Protein AF-A0A0P7ZF32-F1 (afdb_monomer)

Sequence (353 aa):
MSGLGVIQGRVRGVMQHNVLLVNESGLPLGLLGQQYWTRKGGLNLPKGEKESSKWLKGLDAINQQASQLNKRLVAVEDREGDVFEFFKAPREKNVELIVRVYQPRNLEVVTSQVVCKLPEISPHLRDYGTERVRIYRHNREVEVTLRLRAGAVNVYPDKNLSPKKHKTQGLSLVIAQEISCVEPRTQEDLFCSEEAATWHLLTSLPIETREQVIRVTQFYALRWQVERFHYTLKSGALQVENLQFDDIHTLVNALSFYSVVGWQLFALTYAIRENSEQSARAVFDESEVMLLQNVSSKKIVSIADAVLALTKLIGFAPSKKQPFPGVKVLATAIDRLFFMKLGFLGSSGFGGS

pLDDT: mean 90.8, std 8.29, range [33.53, 98.75]

Radius of gyration: 23.4 Å; Cα contacts (8 Å, |Δi|>4): 601; chains: 1; bounding box: 70×50×58 Å

Secondary structure (DSSP, 8-state):
--SPEEEETTEEE-EEEEEEEE-TT--EEEEEEEEEE-SSSSS---TT--GGGHHHHHHHHHHHHHTT-SS-EEEEE-GGG--HHHHHS---TTEEEEEEE-S--EEEETTT--EEEGGG-GGGSEEEEEEEEEEEETTEEEEEEEEEEEEEEEEPPPTTS-HHHH---SEEEEEEEEEEEE-TTT--B---TTT--EEEEEESS--SSHHHHHHHHHHHHTTTHHHHHHHIIIIITT-GGG---SSHHHHHHHHHHHHHHHHHHHHHHHHHHHHTTSBGGGTS-HHHHHHHHHHHTS---BHHHHHHHHHHTTT----SS-SS--HHHHHHHHHHHHHHHHHHHHHHHSS--

Foldseek 3Di:
DAFWADDDDPDTHKDKDWAWDADLLLQTDATLDMDIAHHVGNRHDPPPDDPLCSLVVSQVSVQVVVVVDPAAAEAEEEQSPQALVSLVRDHDPRYKYKYFHDPQFWKQFPVVRDTGTPVPCQVVWDWLAKDWEWADDPNAIKIWIWTKTKGFIWTADPPVDDRVVRIDHQKMWIKTWTDWMARPPVRHTPDDPVPTDITTIIINFDDPHSVSSVSSVSVNRSVCLVVVLVCLCPVQAVNLVPDDDPDPVVSVVVSVVSSRVSSLLSSLVVCCVVDQAAFCVVNDPPLLQVLLCVQQVDHGGGSLSSQVSLLVLVPDDADPVRNGDGSRSSNVSVVVSVVSSVVVVVVVVVPPD

Structure (mmCIF, N/CA/C/O backbone):
data_AF-A0A0P7ZF32-F1
#
_entry.id   AF-A0A0P7ZF32-F1
#
loop_
_atom_site.group_PDB
_atom_site.id
_atom_site.type_symbol
_atom_site.label_atom_id
_atom_site.label_alt_id
_atom_site.label_comp_id
_atom_site.label_asym_id
_atom_site.label_entity_id
_atom_site.label_seq_id
_atom_site.pdbx_PDB_ins_code
_atom_site.Cartn_x
_atom_site.Cartn_y
_atom_site.Cartn_z
_atom_site.occupancy
_atom_site.B_iso_or_equiv
_atom_site.auth_seq_id
_atom_site.auth_comp_id
_atom_site.auth_asym_id
_atom_site.auth_atom_id
_atom_site.pdbx_PDB_model_num
ATOM 1 N N . MET A 1 1 ? -3.626 -25.602 19.875 1.00 68.88 1 MET A N 1
ATOM 2 C CA . MET A 1 1 ? -3.889 -25.184 18.479 1.00 68.88 1 MET A CA 1
ATOM 3 C C . MET A 1 1 ? -3.387 -26.195 17.447 1.00 68.88 1 MET A C 1
ATOM 5 O O . MET A 1 1 ? -2.180 -26.351 17.260 1.00 68.88 1 MET A O 1
ATOM 9 N N . SER A 1 2 ? -4.310 -26.896 16.786 1.00 80.75 2 SER A N 1
ATOM 10 C CA . SER A 1 2 ? -4.009 -27.810 15.672 1.00 80.75 2 SER A CA 1
ATOM 11 C C . SER A 1 2 ? -3.985 -27.061 14.324 1.00 80.75 2 SER A C 1
ATOM 13 O O . SER A 1 2 ? -4.463 -25.935 14.220 1.00 80.75 2 SER A O 1
ATOM 15 N N . GLY A 1 3 ? -3.362 -27.632 13.287 1.00 81.69 3 GLY A N 1
ATOM 16 C CA . GLY A 1 3 ? -3.426 -27.085 11.921 1.00 81.69 3 GLY A CA 1
ATOM 17 C C . GLY A 1 3 ? -2.487 -25.914 11.574 1.00 81.69 3 GLY A C 1
ATOM 18 O O . GLY A 1 3 ? -2.395 -25.553 10.400 1.00 81.69 3 GLY A O 1
ATOM 19 N N . LEU A 1 4 ? -1.731 -25.345 12.520 1.00 87.69 4 LEU A N 1
ATOM 20 C CA . LEU A 1 4 ? -0.763 -24.280 12.212 1.00 87.69 4 LEU A CA 1
ATOM 21 C C . LEU A 1 4 ? 0.422 -24.772 11.363 1.00 87.69 4 LEU A C 1
ATOM 23 O O . LEU A 1 4 ? 0.981 -25.850 11.595 1.00 87.69 4 LEU A O 1
ATOM 27 N N . GLY A 1 5 ? 0.858 -23.940 10.419 1.00 87.69 5 GLY A N 1
ATOM 28 C CA . GLY A 1 5 ? 2.051 -24.183 9.605 1.00 87.69 5 GLY A CA 1
ATOM 29 C C . GLY A 1 5 ? 3.296 -23.523 10.177 1.00 87.69 5 GLY A C 1
ATOM 30 O O . GLY A 1 5 ? 3.212 -22.746 11.121 1.00 87.69 5 GLY A O 1
ATOM 31 N N . VAL A 1 6 ? 4.462 -23.819 9.608 1.00 88.25 6 VAL A N 1
ATOM 32 C CA . VAL A 1 6 ? 5.721 -23.142 9.972 1.00 88.25 6 VAL A CA 1
ATOM 33 C C . VAL A 1 6 ? 5.804 -21.794 9.254 1.00 88.25 6 VAL A C 1
ATOM 35 O O . VAL A 1 6 ? 5.701 -21.757 8.033 1.00 88.25 6 VAL A O 1
ATOM 38 N N . ILE A 1 7 ? 6.034 -20.701 9.986 1.00 86.94 7 ILE A N 1
ATOM 39 C CA . ILE A 1 7 ? 6.307 -19.378 9.398 1.00 86.94 7 ILE A CA 1
ATOM 40 C C . ILE A 1 7 ? 7.816 -19.227 9.193 1.00 86.94 7 ILE A C 1
ATOM 42 O O . ILE A 1 7 ? 8.283 -19.141 8.056 1.00 86.94 7 ILE A O 1
ATOM 46 N N . GLN A 1 8 ? 8.574 -19.260 10.295 1.00 84.00 8 GLN A N 1
ATOM 47 C CA . GLN A 1 8 ? 10.033 -19.159 10.317 1.00 84.00 8 GLN A CA 1
ATOM 48 C C . GLN A 1 8 ? 10.596 -19.859 11.560 1.00 84.00 8 GLN A C 1
ATOM 50 O O . GLN A 1 8 ? 10.163 -19.605 12.685 1.00 84.00 8 GLN A O 1
ATOM 55 N N . GLY A 1 9 ? 11.583 -20.738 11.374 1.00 84.81 9 GLY A N 1
ATOM 56 C CA . GLY A 1 9 ? 12.190 -21.484 12.480 1.00 84.81 9 GLY A CA 1
ATOM 57 C C . GLY A 1 9 ? 11.150 -22.285 13.273 1.00 84.81 9 GLY A C 1
ATOM 58 O O . GLY A 1 9 ? 10.457 -23.131 12.712 1.00 84.81 9 GLY A O 1
ATOM 59 N N . ARG A 1 10 ? 11.041 -22.013 14.581 1.00 84.50 10 ARG A N 1
ATOM 60 C CA . ARG A 1 10 ? 10.054 -22.645 15.478 1.00 84.50 10 ARG A CA 1
ATOM 61 C C . ARG A 1 10 ? 8.711 -21.908 15.539 1.00 84.50 10 ARG A C 1
ATOM 63 O O . ARG A 1 10 ? 7.775 -22.426 16.141 1.00 84.50 10 ARG A O 1
ATOM 70 N N . VAL A 1 11 ? 8.605 -20.722 14.935 1.00 87.06 11 VAL A N 1
ATOM 71 C CA . VAL A 1 11 ? 7.366 -19.936 14.928 1.00 87.06 11 VAL A CA 1
ATOM 72 C C . VAL A 1 11 ? 6.364 -20.600 13.993 1.00 87.06 11 VAL A C 1
ATOM 74 O O . VAL A 1 11 ? 6.651 -20.835 12.813 1.00 87.06 11 VAL A O 1
ATOM 77 N N . ARG A 1 12 ? 5.178 -20.896 14.525 1.00 89.81 12 ARG A N 1
ATOM 78 C CA . ARG A 1 12 ? 4.058 -21.462 13.773 1.00 89.81 12 ARG A CA 1
ATOM 79 C C . ARG A 1 12 ? 2.923 -20.452 13.672 1.00 89.81 12 ARG A C 1
ATOM 81 O O . ARG A 1 12 ? 2.747 -19.639 14.569 1.00 89.81 12 ARG A O 1
ATOM 88 N N . GLY A 1 13 ? 2.151 -20.524 12.597 1.00 91.12 13 GLY A N 1
ATOM 89 C CA . GLY A 1 13 ? 1.001 -19.654 12.391 1.00 91.12 13 GLY A CA 1
ATOM 90 C C . GLY A 1 13 ? 0.327 -19.876 11.041 1.00 91.12 13 GLY A C 1
ATOM 91 O O . GLY A 1 13 ? 0.497 -20.925 10.409 1.00 91.12 13 GLY A O 1
ATOM 92 N N . VAL A 1 14 ? -0.449 -18.878 10.628 1.00 92.94 14 VAL A N 1
ATOM 93 C CA . VAL A 1 14 ? -1.174 -18.825 9.356 1.00 92.94 14 VAL A CA 1
ATOM 94 C C . VAL A 1 14 ? -0.642 -17.673 8.511 1.00 92.94 14 VAL A C 1
ATOM 96 O O . VAL A 1 14 ? -0.338 -16.598 9.025 1.00 92.94 14 VAL A O 1
ATOM 99 N N . MET A 1 15 ? -0.491 -17.916 7.216 1.00 93.56 15 MET A N 1
ATOM 100 C CA . MET A 1 15 ? -0.149 -16.893 6.241 1.00 93.56 15 MET A CA 1
ATOM 101 C C . MET A 1 15 ? -1.429 -16.182 5.817 1.00 93.56 15 MET A C 1
ATOM 103 O O . MET A 1 15 ? -2.444 -16.836 5.582 1.00 93.56 15 MET A O 1
ATOM 107 N N . GLN A 1 16 ? -1.368 -14.859 5.703 1.00 94.62 16 GLN A N 1
ATOM 108 C CA . GLN A 1 16 ? -2.479 -14.027 5.262 1.00 94.62 16 GLN A CA 1
ATOM 109 C C . GLN A 1 16 ? -2.002 -13.111 4.136 1.00 94.62 16 GLN A C 1
ATOM 111 O O . GLN A 1 16 ? -0.974 -12.446 4.267 1.00 94.62 16 GLN A O 1
ATOM 116 N N . HIS A 1 17 ? -2.756 -13.056 3.043 1.00 95.38 17 HIS A N 1
ATOM 117 C CA . HIS A 1 17 ? -2.540 -12.102 1.958 1.00 95.38 17 HIS A CA 1
ATOM 118 C C . HIS A 1 17 ? -3.799 -11.254 1.779 1.00 95.38 17 HIS A C 1
ATOM 120 O O . HIS A 1 17 ? -4.899 -11.796 1.709 1.00 95.38 17 HIS A O 1
ATOM 126 N N . ASN A 1 18 ? -3.631 -9.932 1.761 1.00 96.44 18 ASN A N 1
ATOM 127 C CA . ASN A 1 18 ? -4.716 -8.956 1.797 1.00 96.44 18 ASN A CA 1
ATOM 128 C C . ASN A 1 18 ? -4.621 -8.026 0.589 1.00 96.44 18 ASN A C 1
ATOM 130 O O . ASN A 1 18 ? -3.554 -7.471 0.341 1.00 96.44 18 ASN A O 1
ATOM 134 N N . VAL A 1 19 ? -5.750 -7.792 -0.076 1.00 97.06 19 VAL A N 1
ATOM 135 C CA . VAL A 1 19 ? -5.910 -6.754 -1.097 1.00 97.06 19 VAL A CA 1
ATOM 136 C C . VAL A 1 19 ? -6.646 -5.580 -0.458 1.00 97.06 19 VAL A C 1
ATOM 138 O O . VAL A 1 19 ? -7.865 -5.620 -0.290 1.00 97.06 19 VAL A O 1
ATOM 141 N N . LEU A 1 20 ? -5.896 -4.557 -0.048 1.00 97.50 20 LEU A N 1
ATOM 142 C CA . LEU A 1 20 ? -6.434 -3.336 0.555 1.00 97.50 20 LEU A CA 1
ATOM 143 C C . LEU A 1 20 ? -6.746 -2.305 -0.536 1.00 97.50 20 LEU A C 1
ATOM 145 O O . LEU A 1 20 ? -5.863 -1.945 -1.311 1.00 97.50 20 LEU A O 1
ATOM 149 N N . LEU A 1 21 ? -7.981 -1.804 -0.564 1.00 96.56 21 LEU A N 1
ATOM 150 C CA . LEU A 1 21 ? -8.389 -0.708 -1.435 1.00 96.56 21 LEU A CA 1
ATOM 151 C C . LEU A 1 21 ? -8.169 0.631 -0.731 1.00 96.56 21 LEU A C 1
ATOM 153 O O . LEU A 1 21 ? -8.654 0.848 0.382 1.00 96.56 21 LEU A O 1
ATOM 157 N N . VAL A 1 22 ? -7.481 1.542 -1.413 1.00 95.81 22 VAL A N 1
ATOM 158 C CA . VAL A 1 22 ? -7.261 2.928 -0.987 1.00 95.81 22 VAL A CA 1
ATOM 159 C C . VAL A 1 22 ? -7.602 3.869 -2.141 1.00 95.81 22 VAL A C 1
ATOM 161 O O . VAL A 1 22 ? -7.471 3.487 -3.306 1.00 95.81 22 VAL A O 1
ATOM 164 N N . ASN A 1 23 ? -8.051 5.087 -1.842 1.00 94.12 23 ASN A N 1
ATOM 165 C CA . ASN A 1 23 ? -8.190 6.132 -2.860 1.00 94.12 23 ASN A CA 1
ATOM 166 C C . ASN A 1 23 ? -6.844 6.858 -3.104 1.00 94.12 23 ASN A C 1
ATOM 168 O O . ASN A 1 23 ? -5.822 6.547 -2.491 1.00 94.12 23 ASN A O 1
ATOM 172 N N . GLU A 1 24 ? -6.847 7.863 -3.982 1.00 92.44 24 GLU A N 1
ATOM 173 C CA . GLU A 1 24 ? -5.633 8.601 -4.369 1.00 92.44 24 GLU A CA 1
ATOM 174 C C . GLU A 1 24 ? -5.062 9.506 -3.268 1.00 92.44 24 GLU A C 1
ATOM 176 O O . GLU A 1 24 ? -3.865 9.780 -3.275 1.00 92.44 24 GLU A O 1
ATOM 181 N N . SER A 1 25 ? -5.883 9.946 -2.309 1.00 89.94 25 SER A N 1
ATOM 182 C CA . SER A 1 25 ? -5.418 10.676 -1.120 1.00 89.94 25 SER A CA 1
ATOM 183 C C . SER A 1 25 ? -4.897 9.739 -0.028 1.00 89.94 25 SER A C 1
ATOM 185 O O . SER A 1 25 ? -4.298 10.184 0.953 1.00 89.94 25 SER A O 1
ATOM 187 N N . GLY A 1 26 ? -5.083 8.430 -0.207 1.00 91.94 26 GLY A N 1
ATOM 188 C CA . GLY A 1 26 ? -4.677 7.413 0.739 1.00 91.94 26 GLY A CA 1
ATOM 189 C C . GLY A 1 26 ? -5.721 7.078 1.799 1.00 91.94 26 GLY A C 1
ATOM 190 O O . GLY A 1 26 ? -5.349 6.463 2.789 1.00 91.94 26 GLY A O 1
ATOM 191 N N . LEU A 1 27 ? -6.987 7.453 1.631 1.00 92.69 27 LEU A N 1
ATOM 192 C CA . LEU A 1 27 ? -8.089 6.978 2.463 1.00 92.69 27 LEU A CA 1
ATOM 193 C C . LEU A 1 27 ? -8.348 5.483 2.197 1.00 92.69 27 LEU A C 1
ATOM 195 O O . LEU A 1 27 ? -8.649 5.111 1.057 1.00 92.69 27 LEU A O 1
ATOM 199 N N . PRO A 1 28 ? -8.281 4.619 3.222 1.00 94.75 28 PRO A N 1
ATOM 200 C CA . PRO A 1 28 ? -8.694 3.225 3.116 1.00 94.75 28 PRO A CA 1
ATOM 201 C C . PRO A 1 28 ? -10.197 3.111 2.852 1.00 94.75 28 PRO A C 1
ATOM 203 O O . PRO A 1 28 ? -11.003 3.680 3.584 1.00 94.75 28 PRO A O 1
ATOM 206 N N . LEU A 1 29 ? -10.568 2.344 1.826 1.00 93.69 29 LEU A N 1
ATOM 207 C CA . LEU A 1 29 ? -11.960 2.135 1.410 1.00 93.69 29 LEU A CA 1
ATOM 208 C C . LEU A 1 29 ? -12.486 0.732 1.741 1.00 93.69 29 LEU A C 1
ATOM 210 O O . LEU A 1 29 ? -13.695 0.520 1.733 1.00 93.69 29 LEU A O 1
ATOM 214 N N . GLY A 1 30 ? -11.599 -0.230 2.008 1.00 94.25 30 GLY A N 1
ATOM 215 C CA . GLY A 1 30 ? -11.981 -1.590 2.387 1.00 94.25 30 GLY A CA 1
ATOM 216 C C . GLY A 1 30 ? -10.995 -2.654 1.919 1.00 94.25 30 GLY A C 1
ATOM 217 O O . GLY A 1 30 ? -9.916 -2.351 1.413 1.00 94.25 30 GLY A O 1
ATOM 218 N N . LEU A 1 31 ? -11.374 -3.919 2.087 1.00 95.56 31 LEU A N 1
ATOM 219 C CA . LEU A 1 31 ? -10.620 -5.082 1.615 1.00 95.56 31 LEU A CA 1
ATOM 220 C C . LEU A 1 31 ? -11.362 -5.721 0.439 1.00 95.56 31 LEU A C 1
ATOM 222 O O . LEU A 1 31 ? -12.539 -6.042 0.569 1.00 95.56 31 LEU A O 1
ATOM 226 N N . LEU A 1 32 ? -10.678 -5.923 -0.689 1.00 93.88 32 LEU A N 1
ATOM 227 C CA . LEU A 1 32 ? -11.257 -6.578 -1.873 1.00 93.88 32 LEU A CA 1
ATOM 228 C C . LEU A 1 32 ? -11.063 -8.092 -1.868 1.00 93.88 32 LEU A C 1
ATOM 230 O O . LEU A 1 32 ? -11.806 -8.818 -2.519 1.00 93.88 32 LEU A O 1
ATOM 234 N N . GLY A 1 33 ? -10.052 -8.575 -1.150 1.00 93.38 33 GLY A N 1
ATOM 235 C CA . GLY A 1 33 ? -9.728 -9.989 -1.098 1.00 93.38 33 GLY A CA 1
ATOM 236 C C . GLY A 1 33 ? -8.833 -10.313 0.085 1.00 93.38 33 GLY A C 1
ATOM 237 O O . GLY A 1 33 ? -7.953 -9.530 0.452 1.00 93.38 33 GLY A O 1
ATOM 238 N N . GLN A 1 34 ? -9.062 -11.483 0.672 1.00 95.00 34 GLN A N 1
ATOM 239 C CA . GLN A 1 34 ? -8.222 -12.050 1.717 1.00 95.00 34 GLN A CA 1
ATOM 240 C C . GLN A 1 34 ? -7.999 -13.530 1.435 1.00 95.00 34 GLN A C 1
ATOM 242 O O . GLN A 1 34 ? -8.920 -14.248 1.053 1.00 95.00 34 GLN A O 1
ATOM 247 N N . GLN A 1 35 ? -6.766 -13.984 1.615 1.00 94.69 35 GLN A N 1
ATOM 248 C CA . GLN A 1 35 ? -6.377 -15.374 1.410 1.00 94.69 35 GLN A CA 1
ATOM 249 C C . GLN A 1 35 ? -5.636 -15.882 2.639 1.00 94.69 35 GLN A C 1
ATOM 251 O O . GLN A 1 35 ? -4.813 -15.157 3.202 1.00 94.69 35 GLN A O 1
ATOM 256 N N . TYR A 1 36 ? -5.887 -17.140 3.002 1.00 94.56 36 TYR A N 1
ATOM 257 C CA . TYR A 1 36 ? -5.268 -17.809 4.141 1.00 94.56 36 TYR A CA 1
ATOM 258 C C . TYR A 1 36 ? -4.699 -19.162 3.730 1.00 94.56 36 TYR A C 1
ATOM 260 O O . TYR A 1 36 ? -5.353 -19.922 3.017 1.00 94.56 36 TYR A O 1
ATOM 268 N N . TRP A 1 37 ? -3.492 -19.478 4.196 1.00 94.50 37 TRP A N 1
ATOM 269 C CA . TRP A 1 37 ? -2.907 -20.811 4.051 1.00 94.50 37 TRP A CA 1
ATOM 270 C C . TRP A 1 37 ? -1.865 -21.081 5.138 1.00 94.50 37 TRP A C 1
ATOM 272 O O . TRP A 1 37 ? -1.413 -20.182 5.846 1.00 94.50 37 TRP A O 1
ATOM 282 N N . THR A 1 38 ? -1.448 -22.332 5.274 1.00 93.19 38 THR A N 1
ATOM 283 C CA . THR A 1 38 ? -0.361 -22.760 6.147 1.00 93.19 38 THR A CA 1
ATOM 284 C C . THR A 1 38 ? 0.670 -23.576 5.384 1.00 93.19 38 THR A C 1
ATOM 286 O O . THR A 1 38 ? 0.359 -24.315 4.453 1.00 93.19 38 THR A O 1
ATOM 289 N N . ARG A 1 39 ? 1.938 -23.457 5.788 1.00 89.31 39 ARG A N 1
ATOM 290 C CA . ARG A 1 39 ? 3.022 -24.302 5.276 1.00 89.31 39 ARG A CA 1
ATOM 291 C C . ARG A 1 39 ? 3.073 -25.602 6.072 1.00 89.31 39 ARG A C 1
ATOM 293 O O . ARG A 1 39 ? 3.436 -25.567 7.250 1.00 89.31 39 ARG A O 1
ATOM 300 N N . LYS A 1 40 ? 2.763 -26.736 5.431 1.00 83.44 40 LYS A N 1
ATOM 301 C CA . LYS A 1 40 ? 2.753 -28.076 6.062 1.00 83.44 40 LYS A CA 1
ATOM 302 C C . LYS A 1 40 ? 1.806 -28.154 7.278 1.00 83.44 40 LYS A C 1
ATOM 304 O O . LYS A 1 40 ? 2.110 -28.841 8.251 1.00 83.44 40 LYS A O 1
ATOM 309 N N . GLY A 1 41 ? 0.712 -27.393 7.251 1.00 85.50 41 GLY A N 1
ATOM 310 C CA . GLY A 1 41 ? -0.291 -27.335 8.319 1.00 85.50 41 GLY A CA 1
ATOM 311 C C . GLY A 1 41 ? -1.618 -27.968 7.890 1.00 85.50 41 GLY A C 1
ATOM 312 O O . GLY A 1 41 ? -1.639 -28.847 7.034 1.00 85.50 41 GLY A O 1
ATOM 313 N N . GLY A 1 42 ? -2.723 -27.534 8.495 1.00 82.62 42 GLY A N 1
ATOM 314 C CA . GLY A 1 42 ? -4.084 -28.007 8.209 1.00 82.62 42 GLY A CA 1
ATOM 315 C C . GLY A 1 42 ? -4.793 -27.272 7.064 1.00 82.62 42 GLY A C 1
ATOM 316 O O . GLY A 1 42 ? -5.749 -27.798 6.514 1.00 82.62 42 GLY A O 1
ATOM 317 N N . LEU A 1 43 ? -4.302 -26.095 6.662 1.00 87.06 43 LEU A N 1
ATOM 318 C CA . LEU A 1 43 ? -4.853 -25.257 5.587 1.00 87.06 43 LEU A CA 1
ATOM 319 C C . LEU A 1 43 ? -3.827 -25.113 4.458 1.00 87.06 43 LEU A C 1
ATOM 321 O O . LEU A 1 43 ? -3.299 -24.032 4.214 1.00 87.06 43 LEU A O 1
ATOM 325 N N . ASN A 1 44 ? -3.476 -26.213 3.797 1.00 83.94 44 ASN A N 1
ATOM 326 C CA . ASN A 1 44 ? -2.481 -26.161 2.726 1.00 83.94 44 ASN A CA 1
ATOM 327 C C . ASN A 1 44 ? -3.085 -25.627 1.424 1.00 83.94 44 ASN A C 1
ATOM 329 O O . ASN A 1 44 ? -4.274 -25.792 1.153 1.00 83.94 44 ASN A O 1
ATOM 333 N N . LEU A 1 45 ? -2.228 -25.048 0.586 1.00 83.38 45 LEU A N 1
ATOM 334 C CA . LEU A 1 45 ? -2.589 -24.757 -0.794 1.00 83.38 45 LEU A CA 1
ATOM 335 C C . LEU A 1 45 ? -2.951 -26.061 -1.544 1.00 83.38 45 LEU A C 1
ATOM 337 O O . LEU A 1 45 ? -2.344 -27.106 -1.272 1.00 83.38 45 LEU A O 1
ATOM 341 N N . PRO A 1 46 ? -3.903 -26.016 -2.498 1.00 83.50 46 PRO A N 1
ATOM 342 C CA . PRO A 1 46 ? -4.171 -27.098 -3.438 1.00 83.50 46 PRO A CA 1
ATOM 343 C C . PRO A 1 46 ? -2.899 -27.684 -4.063 1.00 83.50 46 PRO A C 1
ATOM 345 O O . PRO A 1 46 ? -1.912 -26.986 -4.309 1.00 83.50 46 PRO A O 1
ATOM 348 N N . LYS A 1 47 ? -2.919 -28.990 -4.357 1.00 79.38 47 LYS A N 1
ATOM 349 C CA . LYS A 1 47 ? -1.762 -29.691 -4.930 1.00 79.38 47 LYS A CA 1
ATOM 350 C C . LYS A 1 47 ? -1.308 -29.014 -6.230 1.00 79.38 47 LYS A C 1
ATOM 352 O O . LYS A 1 47 ? -2.088 -28.874 -7.163 1.00 79.38 47 LYS A O 1
ATOM 357 N N . GLY A 1 48 ? -0.024 -28.657 -6.293 1.00 75.44 48 GLY A N 1
AT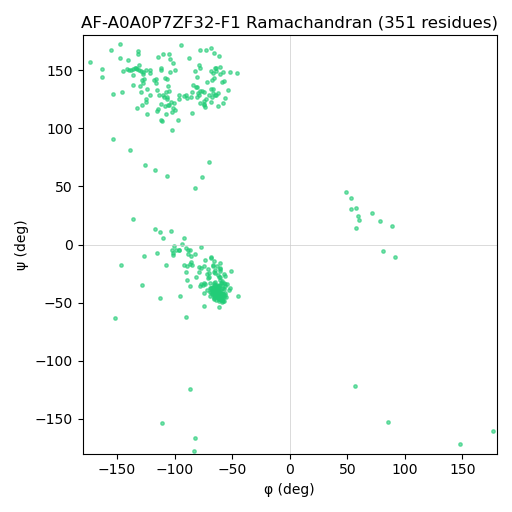OM 358 C CA . GLY A 1 48 ? 0.591 -28.003 -7.454 1.00 75.44 48 GLY A CA 1
ATOM 359 C C . GLY A 1 48 ? 0.572 -26.473 -7.402 1.00 75.44 48 GLY A C 1
ATOM 360 O O . GLY A 1 48 ? 1.276 -25.835 -8.183 1.00 75.44 48 GLY A O 1
ATOM 361 N N . GLU A 1 49 ? -0.160 -25.879 -6.460 1.00 83.31 49 GLU A N 1
ATOM 362 C CA . GLU A 1 49 ? -0.185 -24.436 -6.277 1.00 83.31 49 GLU A CA 1
ATOM 363 C C . GLU A 1 49 ? 1.045 -23.949 -5.480 1.00 83.31 49 GLU A C 1
ATOM 365 O O . GLU A 1 49 ? 1.448 -24.544 -4.478 1.00 83.31 49 GLU A O 1
ATOM 370 N N . LYS A 1 50 ? 1.670 -22.862 -5.948 1.00 87.25 50 LYS A N 1
ATOM 371 C CA . LYS A 1 50 ? 2.837 -22.218 -5.318 1.00 87.25 50 LYS A CA 1
ATOM 372 C C . LYS A 1 50 ? 2.385 -21.001 -4.522 1.00 87.25 50 LYS A C 1
ATOM 374 O O . LYS A 1 50 ? 1.490 -20.318 -4.978 1.00 87.25 50 LYS A O 1
ATOM 379 N N . GLU A 1 51 ? 3.072 -20.621 -3.443 1.00 87.50 51 GLU A N 1
ATOM 380 C CA . GLU A 1 51 ? 2.716 -19.400 -2.684 1.00 87.50 51 GLU A CA 1
ATOM 381 C C . GLU A 1 51 ? 2.720 -18.114 -3.527 1.00 87.50 51 GLU A C 1
ATOM 383 O O . GLU A 1 51 ? 2.001 -17.170 -3.217 1.00 87.50 51 GLU A O 1
ATOM 388 N N . SER A 1 52 ? 3.493 -18.073 -4.618 1.00 88.19 52 SER A N 1
ATOM 389 C CA . SER A 1 52 ? 3.498 -16.956 -5.568 1.00 88.19 52 SER A CA 1
ATOM 390 C C . SER A 1 52 ? 2.179 -16.789 -6.337 1.00 88.19 52 SER A C 1
ATOM 392 O O . SER A 1 52 ? 1.981 -15.752 -6.961 1.00 88.19 52 SER A O 1
ATOM 394 N N . SER A 1 53 ? 1.271 -17.772 -6.318 1.00 91.25 53 SER A N 1
ATOM 395 C CA . SER A 1 53 ? -0.074 -17.644 -6.901 1.00 91.25 53 SER A CA 1
ATOM 396 C C . SER A 1 53 ? -0.949 -16.636 -6.153 1.00 91.25 53 SER A C 1
ATOM 398 O O . SER A 1 53 ? -1.938 -16.174 -6.721 1.00 91.25 53 SER A O 1
ATOM 400 N N . LYS A 1 54 ? -0.586 -16.274 -4.908 1.00 93.94 54 LYS A N 1
ATOM 401 C CA . LYS A 1 54 ? -1.331 -15.317 -4.077 1.00 93.94 54 LYS A CA 1
ATOM 402 C C . LYS A 1 54 ? -1.601 -14.004 -4.818 1.00 93.94 54 LYS A C 1
ATOM 404 O O . LYS A 1 54 ? -2.706 -13.482 -4.714 1.00 93.94 54 LYS A O 1
ATOM 409 N N . TRP A 1 55 ? -0.640 -13.551 -5.630 1.00 95.50 55 TRP A N 1
ATOM 410 C CA . TRP A 1 55 ? -0.749 -12.349 -6.459 1.00 95.50 55 TRP A CA 1
ATOM 411 C C . TRP A 1 55 ? -1.814 -12.498 -7.548 1.00 95.50 55 TRP A C 1
ATOM 413 O O . TRP A 1 55 ? -2.665 -11.630 -7.694 1.00 95.50 55 TRP A O 1
ATOM 423 N N . LEU A 1 56 ? -1.829 -13.626 -8.271 1.00 95.25 56 LEU A N 1
ATOM 424 C CA . LEU A 1 56 ? -2.837 -13.897 -9.307 1.00 95.25 56 LEU A CA 1
ATOM 425 C C . LEU A 1 56 ? -4.243 -13.982 -8.701 1.00 95.25 56 LEU A C 1
ATOM 427 O O . LEU A 1 56 ? -5.159 -13.343 -9.198 1.00 95.25 56 LEU A O 1
ATOM 431 N N . LYS A 1 57 ? -4.391 -14.668 -7.564 1.00 94.75 57 LYS A N 1
ATOM 432 C CA . LYS A 1 57 ? -5.658 -14.710 -6.818 1.00 94.75 57 LYS A CA 1
ATOM 433 C C . LYS A 1 57 ? -6.090 -13.331 -6.302 1.00 94.75 57 LYS A C 1
ATOM 435 O O . LYS A 1 57 ? -7.281 -13.039 -6.236 1.00 94.75 57 LYS A O 1
ATOM 440 N N . GLY A 1 58 ? -5.135 -12.483 -5.915 1.00 96.00 58 GLY A N 1
ATOM 441 C CA . GLY A 1 58 ? -5.397 -11.092 -5.544 1.00 96.00 58 GLY A CA 1
ATOM 442 C C . GLY A 1 58 ? -5.914 -10.285 -6.734 1.00 96.00 58 GLY A C 1
ATOM 443 O O . GLY A 1 58 ? -6.915 -9.584 -6.612 1.00 96.00 58 GLY A O 1
ATOM 444 N N . LEU A 1 59 ? -5.293 -10.455 -7.904 1.00 97.00 59 LEU A N 1
ATOM 445 C CA . LEU A 1 59 ? -5.738 -9.842 -9.152 1.00 97.00 59 LEU A CA 1
ATOM 446 C C . LEU A 1 59 ? -7.125 -10.331 -9.585 1.00 97.00 59 LEU A C 1
ATOM 448 O O . LEU A 1 59 ? -7.929 -9.518 -10.029 1.00 97.00 59 LEU A O 1
ATOM 452 N N . ASP A 1 60 ? -7.442 -11.614 -9.400 1.00 95.69 60 ASP A N 1
ATOM 453 C CA . ASP A 1 60 ? -8.781 -12.150 -9.668 1.00 95.69 60 ASP A CA 1
ATOM 454 C C . ASP A 1 60 ? -9.846 -11.447 -8.812 1.00 95.69 60 ASP A C 1
ATOM 456 O O . ASP A 1 60 ? -10.891 -11.049 -9.328 1.00 95.69 60 ASP A O 1
ATOM 460 N N . ALA A 1 61 ? -9.565 -11.221 -7.523 1.00 95.12 61 ALA A N 1
ATOM 461 C CA . ALA A 1 61 ? -10.456 -10.465 -6.642 1.00 95.12 61 ALA A CA 1
ATOM 462 C C . ALA A 1 61 ? -10.631 -9.007 -7.109 1.00 95.12 61 ALA A C 1
ATOM 464 O O . ALA A 1 61 ? -11.740 -8.476 -7.081 1.00 95.12 61 ALA A O 1
ATOM 465 N N . ILE A 1 62 ? -9.560 -8.368 -7.594 1.00 97.00 62 ILE A N 1
ATOM 466 C CA . ILE A 1 62 ? -9.623 -7.018 -8.177 1.00 97.00 62 ILE A CA 1
ATOM 467 C C . ILE A 1 62 ? -10.478 -7.018 -9.450 1.00 97.00 62 ILE A C 1
ATOM 469 O O . ILE A 1 62 ? -11.361 -6.175 -9.574 1.00 97.00 62 ILE A O 1
ATOM 473 N N . ASN A 1 63 ? -10.261 -7.962 -10.370 1.00 96.25 63 ASN A N 1
ATOM 474 C CA . ASN A 1 63 ? -11.005 -8.079 -11.629 1.00 96.25 63 ASN A CA 1
ATOM 475 C C . ASN A 1 63 ? -12.511 -8.265 -11.386 1.00 96.25 63 ASN A C 1
ATOM 477 O O . ASN A 1 63 ? -13.326 -7.584 -12.008 1.00 96.25 63 ASN A O 1
ATOM 481 N N . GLN A 1 64 ? -12.890 -9.125 -10.434 1.00 94.38 64 GLN A N 1
ATOM 482 C CA . GLN A 1 64 ? -14.297 -9.335 -10.073 1.00 94.38 64 GLN A CA 1
ATOM 483 C C . GLN A 1 64 ? -14.987 -8.022 -9.684 1.00 94.38 64 GLN A C 1
ATOM 485 O O . GLN A 1 64 ? -16.079 -7.735 -10.170 1.00 94.38 64 GLN A O 1
ATOM 490 N N . GLN A 1 65 ? -14.330 -7.192 -8.871 1.00 93.19 65 GLN A N 1
ATOM 491 C CA . GLN A 1 65 ? -14.865 -5.896 -8.446 1.00 93.19 65 GLN A CA 1
ATOM 492 C C . GLN A 1 65 ? -14.810 -4.860 -9.573 1.00 93.19 65 GLN A C 1
ATOM 494 O O . GLN A 1 65 ? -15.770 -4.129 -9.801 1.00 93.19 65 GLN A O 1
ATOM 499 N N . ALA A 1 66 ? -13.711 -4.823 -10.327 1.00 93.56 66 ALA A N 1
ATOM 500 C CA . ALA A 1 66 ? -13.515 -3.902 -11.440 1.00 93.56 66 ALA A CA 1
ATOM 501 C C . ALA A 1 66 ? -14.597 -4.040 -12.518 1.00 93.56 66 ALA A C 1
ATOM 503 O O . ALA A 1 66 ? -15.053 -3.025 -13.040 1.00 93.56 66 ALA A O 1
ATOM 504 N N . SER A 1 67 ? -15.051 -5.268 -12.796 1.00 89.12 67 SER A N 1
ATOM 505 C CA . SER A 1 67 ? -16.116 -5.548 -13.771 1.00 89.12 67 SER A CA 1
ATOM 506 C C . SER A 1 67 ? -17.457 -4.877 -13.433 1.00 89.12 67 SER A C 1
ATOM 508 O O . SER A 1 67 ? -18.276 -4.635 -14.319 1.00 89.12 67 SER A O 1
ATOM 510 N N . GLN A 1 68 ? -17.668 -4.534 -12.159 1.00 89.62 68 GLN A N 1
ATOM 511 C CA . GLN A 1 68 ? -18.891 -3.914 -11.644 1.00 89.62 68 GLN A CA 1
ATOM 512 C C . GLN A 1 68 ? -18.741 -2.401 -11.422 1.00 89.62 68 GLN A C 1
ATOM 514 O O . GLN A 1 68 ? -19.718 -1.714 -11.125 1.00 89.62 68 GLN A O 1
ATOM 519 N N . LEU A 1 69 ? -17.526 -1.859 -11.557 1.00 88.50 69 LEU A N 1
ATOM 520 C CA . LEU A 1 69 ? -17.201 -0.480 -11.211 1.00 88.50 69 LEU A CA 1
ATOM 521 C C . LEU A 1 69 ? -16.847 0.335 -12.453 1.00 88.50 69 LEU A C 1
ATOM 523 O O . LEU A 1 69 ? -15.907 0.024 -13.178 1.00 88.50 69 LEU A O 1
ATOM 527 N N . ASN A 1 70 ? -17.489 1.492 -12.622 1.00 89.44 70 ASN A N 1
ATOM 528 C CA . ASN A 1 70 ? -17.048 2.496 -13.597 1.00 89.44 70 ASN A CA 1
ATOM 529 C C . ASN A 1 70 ? -15.901 3.367 -13.036 1.00 89.44 70 ASN A C 1
ATOM 531 O O . ASN A 1 70 ? -15.963 4.599 -13.024 1.00 89.44 70 ASN A O 1
ATOM 535 N N . LYS A 1 71 ? -14.880 2.719 -12.469 1.00 92.25 71 LYS A N 1
ATOM 536 C CA . LYS A 1 71 ? -13.686 3.344 -11.883 1.00 92.25 71 LYS A CA 1
ATOM 537 C C . LYS A 1 71 ? -12.450 2.568 -12.315 1.00 92.25 71 LYS A C 1
ATOM 539 O O . LYS A 1 71 ? -12.531 1.370 -12.560 1.00 92.25 71 LYS A O 1
ATOM 544 N N . ARG A 1 72 ? -11.310 3.251 -12.402 1.00 94.94 72 ARG A N 1
ATOM 545 C CA . ARG A 1 72 ? -10.018 2.611 -12.666 1.00 94.94 72 ARG A CA 1
ATOM 546 C C . ARG A 1 72 ? -9.420 2.121 -11.353 1.00 94.94 72 ARG A C 1
ATOM 548 O O . ARG A 1 72 ? -9.352 2.894 -10.401 1.00 94.94 72 ARG A O 1
ATOM 555 N N . LEU A 1 73 ? -8.980 0.870 -11.323 1.00 97.19 73 LEU A N 1
ATOM 556 C 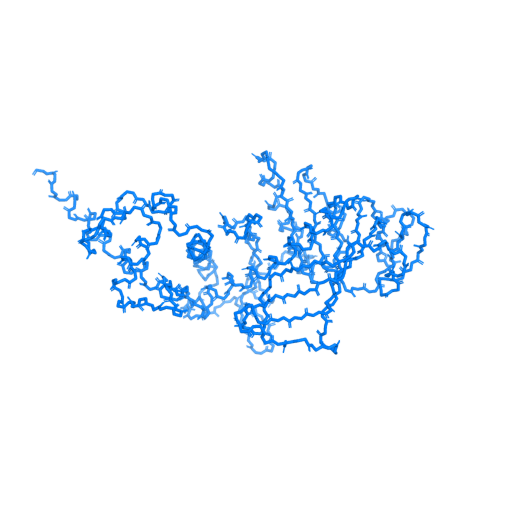CA . LEU A 1 73 ? -8.246 0.282 -10.208 1.00 97.19 73 LEU A CA 1
ATOM 557 C C . LEU A 1 73 ? -6.785 0.094 -10.617 1.00 97.19 73 LEU A C 1
ATOM 559 O O . LEU A 1 73 ? -6.494 -0.236 -11.765 1.00 97.19 73 LEU A O 1
ATOM 563 N N . VAL A 1 74 ? -5.866 0.306 -9.681 1.00 97.69 74 VAL A N 1
ATOM 564 C CA . VAL A 1 74 ? -4.432 0.087 -9.894 1.00 97.69 74 VAL A CA 1
ATOM 565 C C . VAL A 1 74 ? -3.951 -0.890 -8.833 1.00 97.69 74 VAL A C 1
ATOM 567 O O . VAL A 1 74 ? -3.951 -0.553 -7.651 1.00 97.69 74 VAL A O 1
ATOM 570 N N . ALA A 1 75 ? -3.569 -2.103 -9.231 1.00 97.81 75 ALA A N 1
ATOM 571 C CA . ALA A 1 75 ? -2.981 -3.065 -8.306 1.00 97.81 75 ALA A CA 1
ATOM 572 C C . ALA A 1 75 ? -1.514 -2.692 -8.064 1.00 97.81 75 ALA A C 1
ATOM 574 O O . ALA A 1 75 ? -0.734 -2.602 -9.015 1.00 97.81 75 ALA A O 1
ATOM 575 N N . VAL A 1 76 ? -1.150 -2.447 -6.805 1.00 98.19 76 VAL A N 1
ATOM 576 C CA . VAL A 1 76 ? 0.186 -1.978 -6.417 1.00 98.19 76 VAL A CA 1
ATOM 577 C C . VAL A 1 76 ? 0.887 -3.044 -5.583 1.00 98.19 76 VAL A C 1
ATOM 579 O O . VAL A 1 76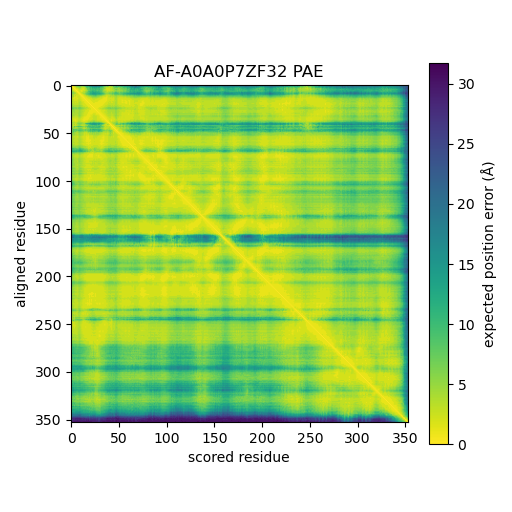 ? 0.457 -3.320 -4.467 1.00 98.19 76 VAL A O 1
ATOM 582 N N . GLU A 1 77 ? 1.994 -3.581 -6.093 1.00 96.62 77 GLU A N 1
ATOM 583 C CA . GLU A 1 77 ? 2.733 -4.683 -5.469 1.00 96.62 77 GLU A CA 1
ATOM 584 C C . GLU A 1 77 ? 4.190 -4.319 -5.158 1.00 96.62 77 GLU A C 1
ATOM 586 O O . GLU A 1 77 ? 4.828 -3.509 -5.845 1.00 96.62 77 GLU A O 1
ATOM 591 N N . ASP A 1 78 ? 4.738 -4.930 -4.105 1.00 95.56 78 ASP A N 1
ATOM 592 C CA . ASP A 1 78 ? 6.157 -4.811 -3.769 1.00 95.56 78 ASP A CA 1
ATOM 593 C C . ASP A 1 78 ? 7.045 -5.772 -4.586 1.00 95.56 78 ASP A C 1
ATOM 595 O O . ASP A 1 78 ? 6.633 -6.362 -5.585 1.00 95.56 78 ASP A O 1
ATOM 599 N N . ARG A 1 79 ? 8.301 -5.912 -4.143 1.00 94.94 79 ARG A N 1
ATOM 600 C CA . ARG A 1 79 ? 9.319 -6.766 -4.764 1.00 94.94 79 ARG A CA 1
ATOM 601 C C . ARG A 1 79 ? 8.943 -8.243 -4.806 1.00 94.94 79 ARG A C 1
ATOM 603 O O . ARG A 1 79 ? 9.409 -8.936 -5.703 1.00 94.94 79 ARG A O 1
ATOM 610 N N . GLU A 1 80 ? 8.135 -8.745 -3.878 1.00 94.06 80 GLU A N 1
ATOM 611 C CA . GLU A 1 80 ? 7.682 -10.134 -3.924 1.00 94.06 80 GLU A CA 1
ATOM 612 C C . GLU A 1 80 ? 6.681 -10.385 -5.068 1.00 94.06 80 GLU A C 1
ATOM 614 O O . GLU A 1 80 ? 6.528 -11.531 -5.504 1.00 94.06 80 GLU A O 1
ATOM 619 N N . GLY A 1 81 ? 6.029 -9.328 -5.570 1.00 91.88 81 GLY A N 1
ATOM 620 C CA . GLY A 1 81 ? 5.162 -9.348 -6.750 1.00 91.88 81 GLY A CA 1
ATOM 621 C C . GLY A 1 81 ? 5.919 -9.367 -8.083 1.00 91.88 81 GLY A C 1
ATOM 622 O O . GLY A 1 81 ? 5.291 -9.445 -9.137 1.00 91.88 81 GLY A O 1
ATOM 623 N N . ASP A 1 82 ? 7.259 -9.323 -8.065 1.00 94.81 82 ASP A N 1
ATOM 624 C CA . ASP A 1 82 ? 8.125 -9.422 -9.245 1.00 94.81 82 ASP A CA 1
ATOM 625 C C . ASP A 1 82 ? 8.101 -10.848 -9.837 1.00 94.81 82 ASP A C 1
ATOM 627 O O . ASP A 1 82 ? 9.062 -11.618 -9.744 1.00 94.81 82 ASP A O 1
ATOM 631 N N . VAL A 1 83 ? 6.968 -11.212 -10.443 1.00 92.06 83 VAL A N 1
ATOM 632 C CA . VAL A 1 83 ? 6.677 -12.511 -11.055 1.00 92.06 83 VAL A CA 1
ATOM 633 C C . VAL A 1 83 ? 6.258 -12.285 -12.503 1.00 92.06 83 VAL A C 1
ATOM 635 O O . VAL A 1 83 ? 5.281 -11.592 -12.769 1.00 92.06 83 VAL A O 1
ATOM 638 N N . PHE A 1 84 ? 6.962 -12.908 -13.453 1.00 92.44 84 PHE A N 1
ATOM 639 C CA . PHE A 1 84 ? 6.726 -12.674 -14.881 1.00 92.44 84 PHE A CA 1
ATOM 640 C C . PHE A 1 84 ? 5.274 -12.937 -15.315 1.00 92.44 84 PHE A C 1
ATOM 642 O O . PHE A 1 84 ? 4.687 -12.131 -16.034 1.00 92.44 84 PHE A O 1
ATOM 649 N N . GLU A 1 85 ? 4.680 -14.031 -14.830 1.00 91.88 85 GLU A N 1
ATOM 650 C CA . GLU A 1 85 ? 3.291 -14.395 -15.137 1.00 91.88 85 GLU A CA 1
ATOM 651 C C . GLU A 1 85 ? 2.284 -13.334 -14.677 1.00 91.88 85 GLU A C 1
ATOM 653 O O . GLU A 1 85 ? 1.270 -13.128 -15.337 1.00 91.88 85 GLU A O 1
ATOM 658 N N . PHE A 1 86 ? 2.577 -12.603 -13.596 1.00 94.00 86 PHE A N 1
ATOM 659 C CA . PHE A 1 86 ? 1.703 -11.540 -13.101 1.00 94.00 86 PHE A CA 1
ATOM 660 C C . PHE A 1 86 ? 1.620 -10.365 -14.085 1.00 94.00 86 PHE A C 1
ATOM 662 O O . PHE A 1 86 ? 0.543 -9.825 -14.315 1.00 94.00 86 PHE A O 1
ATOM 669 N N . PHE A 1 87 ? 2.725 -10.025 -14.759 1.00 93.88 87 PHE A N 1
ATOM 670 C CA . PHE A 1 87 ? 2.742 -8.966 -15.777 1.00 93.88 87 PHE A CA 1
ATOM 671 C C . PHE A 1 87 ? 1.897 -9.296 -17.013 1.00 93.88 87 PHE A C 1
ATOM 673 O O . PHE A 1 87 ? 1.496 -8.393 -17.746 1.00 93.88 87 PHE A O 1
ATOM 680 N N . LYS A 1 88 ? 1.666 -10.588 -17.270 1.00 92.56 88 LYS A N 1
ATOM 681 C CA . LYS A 1 88 ? 0.884 -11.091 -18.407 1.00 92.56 88 LYS A CA 1
ATOM 682 C C . LYS A 1 88 ? -0.521 -11.535 -18.028 1.00 92.56 88 LYS A C 1
ATOM 684 O O . LYS A 1 88 ? -1.277 -11.929 -18.917 1.00 92.56 88 LYS A O 1
ATOM 689 N N . ALA A 1 89 ? -0.851 -11.511 -16.742 1.00 93.56 89 ALA A N 1
ATOM 690 C CA . ALA A 1 89 ? -2.128 -11.990 -16.260 1.00 93.56 89 ALA A CA 1
ATOM 691 C C . ALA A 1 89 ? -3.279 -11.202 -16.920 1.00 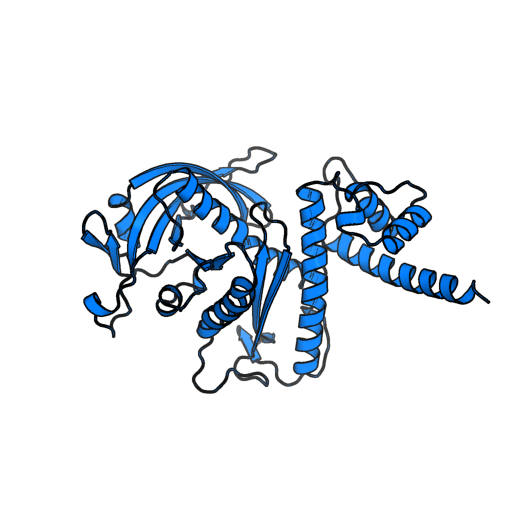93.56 89 ALA A C 1
ATOM 693 O O . ALA A 1 89 ? -3.159 -9.984 -17.108 1.00 93.56 89 ALA A O 1
ATOM 694 N N . PRO A 1 90 ? -4.383 -11.872 -17.300 1.00 94.06 90 PRO A N 1
ATOM 695 C CA . PRO A 1 90 ? -5.572 -11.197 -17.800 1.00 94.06 90 PRO A CA 1
ATOM 696 C C . PRO A 1 90 ? -6.108 -10.185 -16.786 1.00 94.06 90 PRO A C 1
ATOM 698 O O . PRO A 1 90 ? -6.119 -10.426 -15.577 1.00 94.06 90 PRO A O 1
ATOM 701 N N . ARG A 1 91 ? -6.554 -9.038 -17.292 1.00 95.12 91 ARG A N 1
ATOM 702 C CA . ARG A 1 91 ? -7.060 -7.920 -16.494 1.00 95.12 91 ARG A CA 1
ATOM 703 C C . ARG A 1 91 ? -8.320 -7.367 -17.125 1.00 95.12 91 ARG A C 1
ATOM 705 O O . ARG A 1 91 ? -8.416 -7.313 -18.353 1.00 95.12 91 ARG A O 1
ATOM 712 N N . GLU A 1 92 ? -9.240 -6.912 -16.286 1.00 96.12 92 GLU A N 1
ATOM 713 C CA . GLU A 1 92 ? -10.334 -6.063 -16.745 1.00 96.12 92 GLU A CA 1
ATOM 714 C C . GLU A 1 92 ? -9.788 -4.770 -17.366 1.00 96.12 92 GLU A C 1
ATOM 716 O O . GLU A 1 92 ? -8.707 -4.291 -17.019 1.00 96.12 92 GLU A O 1
ATOM 721 N N . LYS A 1 93 ? -10.543 -4.173 -18.296 1.00 94.25 93 LYS A N 1
ATOM 722 C CA . LYS A 1 93 ? -10.089 -3.007 -19.088 1.00 94.25 93 LYS A CA 1
ATOM 723 C C . LYS A 1 93 ? -9.751 -1.774 -18.242 1.00 94.25 93 LYS A C 1
ATOM 725 O O . LYS A 1 93 ? -9.070 -0.867 -18.709 1.00 94.25 93 LYS A O 1
ATOM 730 N N . ASN A 1 94 ? -10.284 -1.712 -17.030 1.00 96.31 94 ASN A N 1
ATOM 731 C CA . ASN A 1 94 ? -10.096 -0.651 -16.049 1.00 96.31 94 ASN A CA 1
ATOM 732 C C . ASN A 1 94 ? -9.123 -1.043 -14.921 1.00 96.31 94 ASN A C 1
ATOM 734 O O . ASN A 1 94 ? -9.056 -0.318 -13.929 1.00 96.31 94 ASN A O 1
ATOM 738 N N . VAL A 1 95 ? -8.381 -2.149 -15.055 1.00 97.56 95 VAL A N 1
ATOM 739 C CA . VAL A 1 95 ? -7.384 -2.606 -14.077 1.00 97.56 95 VAL A CA 1
ATOM 740 C C . VAL A 1 95 ? -5.973 -2.416 -14.621 1.00 97.56 95 VAL A C 1
ATOM 742 O O . VAL A 1 95 ? -5.566 -3.019 -15.612 1.00 97.56 95 VAL A O 1
ATOM 745 N N . GLU A 1 96 ? -5.199 -1.607 -13.910 1.00 97.81 96 GLU A N 1
ATOM 746 C CA . GLU A 1 96 ? -3.795 -1.322 -14.191 1.00 97.81 96 GLU A CA 1
ATOM 747 C C . GLU A 1 96 ? -2.894 -1.954 -13.125 1.00 97.81 96 GLU A C 1
ATOM 749 O O . GLU A 1 96 ? -3.357 -2.325 -12.048 1.00 97.81 96 GLU A O 1
ATOM 754 N N . LEU A 1 97 ? -1.596 -2.067 -13.402 1.00 97.62 97 LEU A N 1
ATOM 755 C CA . LEU A 1 97 ? -0.613 -2.604 -12.458 1.00 97.62 97 LEU A CA 1
ATOM 756 C C . LEU A 1 97 ? 0.483 -1.580 -12.176 1.00 97.62 97 LEU A C 1
ATOM 758 O O . LEU A 1 97 ? 0.882 -0.856 -13.082 1.00 97.62 97 LEU A O 1
ATOM 762 N N . ILE A 1 98 ? 1.012 -1.592 -10.955 1.00 98.56 98 ILE A N 1
ATOM 763 C CA . ILE A 1 98 ? 2.314 -1.041 -10.574 1.00 98.56 98 ILE A CA 1
ATOM 764 C C . ILE A 1 98 ? 3.016 -2.104 -9.731 1.00 98.56 98 ILE A C 1
ATOM 766 O O . ILE A 1 98 ? 2.555 -2.442 -8.648 1.00 98.56 98 ILE A O 1
ATOM 770 N N . VAL A 1 99 ? 4.155 -2.610 -10.185 1.00 98.12 99 VAL A N 1
ATOM 771 C CA . VAL A 1 99 ? 4.930 -3.622 -9.462 1.00 98.12 99 VAL A CA 1
ATOM 772 C C . VAL A 1 99 ? 6.346 -3.119 -9.273 1.00 98.12 99 VAL A C 1
ATOM 774 O O . VAL A 1 99 ? 7.031 -2.784 -10.246 1.00 98.12 99 VAL A O 1
ATOM 777 N N . ARG A 1 100 ? 6.819 -3.088 -8.024 1.00 98.00 100 ARG A N 1
ATOM 778 C CA . ARG A 1 100 ? 8.238 -2.838 -7.777 1.00 98.00 100 ARG A CA 1
ATOM 779 C C . ARG A 1 100 ? 9.039 -4.073 -8.144 1.00 98.00 100 ARG A C 1
ATOM 781 O O . ARG A 1 100 ? 8.918 -5.104 -7.505 1.00 98.00 100 ARG A O 1
ATOM 788 N N . VAL A 1 101 ? 9.928 -3.940 -9.114 1.00 96.69 101 VAL A N 1
ATOM 789 C CA . VAL A 1 101 ? 10.812 -5.021 -9.545 1.00 96.69 101 VAL A CA 1
ATOM 790 C C . VAL A 1 101 ? 12.219 -4.861 -8.985 1.00 96.69 101 VAL A C 1
ATOM 792 O O . VAL A 1 101 ? 12.653 -3.770 -8.597 1.00 96.69 101 VAL A O 1
ATOM 795 N N . TYR A 1 102 ? 12.932 -5.977 -8.891 1.00 92.94 102 TYR A N 1
ATOM 796 C CA . TYR A 1 102 ? 14.314 -6.016 -8.410 1.00 92.94 102 TYR A CA 1
ATOM 797 C C . TYR A 1 102 ? 15.158 -7.093 -9.090 1.00 92.94 102 TYR A C 1
ATOM 799 O O . TYR A 1 102 ? 16.386 -7.031 -9.019 1.00 92.94 102 TYR A O 1
ATOM 807 N N . GLN A 1 103 ? 14.533 -8.079 -9.735 1.00 91.44 103 GLN A N 1
ATOM 808 C CA . GLN A 1 103 ? 15.273 -9.105 -10.449 1.00 91.44 103 GLN A CA 1
ATOM 809 C C . GLN A 1 103 ? 16.018 -8.480 -11.640 1.00 91.44 103 GLN A C 1
ATOM 811 O O . GLN A 1 103 ? 15.480 -7.590 -12.305 1.00 91.44 103 GLN A O 1
ATOM 816 N N . PRO A 1 104 ? 17.237 -8.948 -11.966 1.00 92.38 104 PRO A N 1
ATOM 817 C CA . PRO A 1 104 ? 18.011 -8.455 -13.104 1.00 92.38 104 PRO A CA 1
ATOM 818 C C . PRO A 1 104 ? 17.457 -9.007 -14.432 1.00 92.38 104 PRO A C 1
ATOM 820 O O . PRO A 1 104 ? 18.154 -9.699 -15.176 1.00 92.38 104 PRO A O 1
ATOM 823 N N . ARG A 1 105 ? 16.173 -8.744 -14.703 1.00 91.19 105 ARG A N 1
ATOM 824 C CA . ARG A 1 105 ? 15.459 -9.164 -15.912 1.00 91.19 105 ARG A CA 1
ATOM 825 C C . ARG A 1 105 ? 15.994 -8.417 -17.123 1.00 91.19 105 ARG A C 1
ATOM 827 O O . ARG A 1 105 ? 16.380 -7.254 -17.011 1.00 91.19 105 ARG A O 1
ATOM 834 N N . ASN A 1 106 ? 15.952 -9.075 -18.277 1.00 93.38 106 ASN A N 1
ATOM 835 C CA . ASN A 1 106 ? 16.156 -8.396 -19.549 1.00 93.38 106 ASN A CA 1
ATOM 836 C C . ASN A 1 106 ? 14.904 -7.585 -19.892 1.00 93.38 106 ASN A C 1
ATOM 838 O O . ASN A 1 106 ? 13.778 -8.088 -19.832 1.00 93.38 106 ASN A O 1
ATOM 842 N N . LEU A 1 107 ? 15.129 -6.334 -20.256 1.00 95.12 107 LEU A N 1
ATOM 843 C CA . LEU A 1 107 ? 14.119 -5.374 -20.656 1.00 95.12 107 LEU A CA 1
ATOM 844 C C . LEU A 1 107 ? 14.528 -4.796 -22.004 1.00 95.12 107 LEU A C 1
ATOM 846 O O . LEU A 1 107 ? 15.700 -4.504 -22.230 1.00 95.12 107 LEU A O 1
ATOM 850 N N . GLU A 1 108 ? 13.556 -4.624 -22.884 1.00 96.25 108 GLU A N 1
ATOM 851 C CA . GLU A 1 108 ? 13.724 -3.928 -24.155 1.00 96.25 108 GLU A CA 1
ATOM 852 C C . GLU A 1 108 ? 13.078 -2.551 -24.042 1.00 96.25 108 GLU A C 1
ATOM 854 O O . GLU A 1 108 ? 11.874 -2.458 -23.803 1.00 96.25 108 GLU A O 1
ATOM 859 N N . VAL A 1 109 ? 13.858 -1.489 -24.220 1.00 96.81 109 VAL A N 1
ATOM 860 C CA . VAL A 1 109 ? 13.340 -0.120 -24.305 1.00 96.81 109 VAL A CA 1
ATOM 861 C C . VAL A 1 109 ? 12.690 0.059 -25.670 1.00 96.81 109 VAL A C 1
ATOM 863 O O . VAL A 1 109 ? 13.351 -0.077 -26.695 1.00 96.81 109 VAL A O 1
ATOM 866 N N . VAL A 1 110 ? 11.395 0.375 -25.704 1.00 95.12 110 VAL A N 1
ATOM 867 C CA . VAL A 1 110 ? 10.608 0.369 -26.950 1.00 95.12 110 VAL A CA 1
ATOM 868 C C . VAL A 1 110 ? 11.111 1.407 -27.955 1.00 95.12 110 VAL A C 1
ATOM 870 O O . VAL A 1 110 ? 11.172 1.128 -29.149 1.00 95.12 110 VAL A O 1
ATOM 873 N N . THR A 1 111 ? 11.494 2.594 -27.484 1.00 92.31 111 THR A N 1
ATOM 874 C CA . THR A 1 111 ? 11.897 3.717 -28.346 1.00 92.31 111 THR A CA 1
ATOM 875 C C . THR A 1 111 ? 13.252 3.509 -29.015 1.00 92.31 111 THR A C 1
ATOM 877 O O . THR A 1 111 ? 13.416 3.868 -30.176 1.00 92.31 111 THR A O 1
ATOM 880 N N . SER A 1 112 ? 14.223 2.938 -28.300 1.00 93.81 112 SER A N 1
ATOM 881 C CA . SER A 1 112 ? 15.591 2.728 -28.792 1.00 93.81 112 SER A CA 1
ATOM 882 C C . SER A 1 112 ? 15.872 1.293 -29.235 1.00 93.81 112 SER A C 1
ATOM 884 O O . SER A 1 112 ? 16.933 1.031 -29.792 1.00 93.81 112 SER A O 1
ATOM 886 N N . GLN A 1 113 ? 14.953 0.360 -28.960 1.00 93.00 113 GLN A N 1
ATOM 887 C CA . GLN A 1 113 ? 15.105 -1.088 -29.155 1.00 93.00 113 GLN A CA 1
ATOM 888 C C . GLN A 1 113 ? 16.300 -1.703 -28.404 1.00 93.00 113 GLN A C 1
ATOM 890 O O . GLN A 1 113 ? 16.684 -2.846 -28.655 1.00 93.00 113 GLN A O 1
ATOM 895 N N . VAL A 1 114 ? 16.887 -0.967 -27.453 1.00 94.81 114 VAL A N 1
ATOM 896 C CA . VAL A 1 114 ? 17.992 -1.457 -26.628 1.00 94.81 114 VAL A CA 1
ATOM 897 C C . VAL A 1 114 ? 17.472 -2.524 -25.677 1.00 94.81 114 VAL A C 1
ATOM 899 O O . VAL A 1 114 ? 16.520 -2.289 -24.933 1.00 94.81 114 VAL A O 1
ATOM 902 N N . VAL A 1 115 ? 18.141 -3.677 -25.667 1.00 95.00 115 VAL A N 1
ATOM 903 C CA . VAL A 1 115 ? 17.901 -4.751 -24.702 1.00 95.00 115 VAL A CA 1
ATOM 904 C C . VAL A 1 115 ? 19.041 -4.771 -23.694 1.00 95.00 115 VAL A C 1
ATOM 906 O O . VAL A 1 115 ? 20.194 -4.968 -24.067 1.00 95.00 115 VAL A O 1
ATOM 909 N N . CYS A 1 116 ? 18.720 -4.591 -22.417 1.00 94.94 116 CYS A N 1
ATOM 910 C CA . CYS A 1 116 ? 19.690 -4.627 -21.323 1.00 94.94 116 CYS A CA 1
ATOM 911 C C . CYS A 1 116 ? 19.045 -5.177 -20.047 1.00 94.94 116 CYS A C 1
ATOM 913 O O . CYS A 1 116 ? 17.833 -5.415 -19.993 1.00 94.94 116 CYS A O 1
ATOM 915 N N . LYS A 1 117 ? 19.852 -5.415 -19.011 1.00 95.38 117 LYS A N 1
ATOM 916 C CA . LYS A 1 117 ? 19.319 -5.820 -17.707 1.00 95.38 117 LYS A CA 1
ATOM 917 C C . LYS A 1 117 ? 18.747 -4.616 -16.963 1.00 95.38 117 LYS A C 1
ATOM 919 O O . LYS A 1 117 ? 19.251 -3.507 -17.101 1.00 95.38 117 LYS A O 1
ATOM 924 N N . LEU A 1 118 ? 17.757 -4.849 -16.097 1.00 95.12 118 LEU A N 1
ATOM 925 C CA . LEU A 1 118 ? 17.143 -3.807 -15.260 1.00 95.12 118 LEU A CA 1
ATOM 926 C C . LEU A 1 118 ? 18.155 -2.848 -14.583 1.00 95.12 118 LEU A C 1
ATOM 928 O O . LEU A 1 118 ? 17.924 -1.646 -14.653 1.00 95.12 118 LEU A O 1
ATOM 932 N N . PRO A 1 119 ? 19.276 -3.298 -13.979 1.00 94.75 119 PRO A N 1
ATOM 933 C CA . PRO A 1 119 ? 20.238 -2.380 -13.355 1.00 94.75 119 PRO A CA 1
ATOM 934 C C . PRO A 1 119 ? 20.943 -1.426 -14.334 1.00 94.75 119 PRO A C 1
ATOM 936 O O . PRO A 1 119 ? 21.434 -0.379 -13.928 1.00 94.75 119 PRO A O 1
ATOM 939 N N . GLU A 1 120 ? 20.996 -1.778 -15.618 1.00 95.50 120 GLU A N 1
ATOM 940 C CA . GLU A 1 120 ? 21.721 -1.053 -16.667 1.00 95.50 120 GLU A CA 1
ATOM 941 C C . GLU A 1 120 ? 20.797 -0.137 -17.485 1.00 95.50 120 GLU A C 1
ATOM 943 O O . GLU A 1 120 ? 21.268 0.612 -18.333 1.00 95.50 120 GLU A O 1
ATOM 948 N N . ILE A 1 121 ? 19.479 -0.162 -17.243 1.00 96.12 121 ILE A N 1
ATOM 949 C CA . ILE A 1 121 ? 18.499 0.489 -18.126 1.00 96.12 121 ILE A CA 1
ATOM 950 C C . ILE A 1 121 ? 18.398 2.006 -17.946 1.00 96.12 121 ILE A C 1
ATOM 952 O O . ILE A 1 121 ? 17.976 2.707 -18.863 1.00 96.12 121 ILE A O 1
ATOM 956 N N . SER A 1 122 ? 18.779 2.536 -16.778 1.00 96.00 122 SER A N 1
ATOM 957 C CA . SER A 1 122 ? 18.561 3.948 -16.427 1.00 96.00 122 SER A CA 1
ATOM 958 C C . SER A 1 122 ? 19.084 4.966 -17.458 1.00 96.00 122 SER A C 1
ATOM 960 O O . SER A 1 122 ? 18.391 5.966 -17.647 1.00 96.00 122 SER A O 1
ATOM 962 N N . PRO A 1 123 ? 20.254 4.789 -18.109 1.00 96.38 123 PRO A N 1
ATOM 963 C CA . PRO A 1 123 ? 20.750 5.724 -19.125 1.00 96.38 123 PRO A CA 1
ATOM 964 C C . PRO A 1 123 ? 19.903 5.770 -20.404 1.00 96.38 123 PRO A C 1
ATOM 966 O O . PRO A 1 123 ? 20.004 6.723 -21.169 1.00 96.38 123 PRO A O 1
ATOM 969 N N . HIS A 1 124 ? 19.069 4.756 -20.642 1.00 96.56 124 HIS A N 1
ATOM 970 C CA . HIS A 1 124 ? 18.221 4.644 -21.830 1.00 96.56 124 HIS A CA 1
ATOM 971 C C . HIS A 1 124 ? 16.810 5.215 -21.625 1.00 96.56 124 HIS A C 1
ATOM 973 O O . HIS A 1 124 ? 15.990 5.166 -22.541 1.00 96.56 124 HIS A O 1
ATOM 979 N N . LEU A 1 125 ? 16.513 5.740 -20.432 1.00 97.25 125 LEU A N 1
ATOM 980 C CA . LEU A 1 125 ? 15.214 6.309 -20.081 1.00 97.25 125 LEU A CA 1
ATOM 981 C C . LEU A 1 125 ? 15.268 7.838 -20.069 1.00 97.25 125 LEU A C 1
ATOM 983 O O . LEU A 1 125 ? 16.283 8.442 -19.717 1.00 97.25 125 LEU A O 1
ATOM 987 N N . ARG A 1 126 ? 14.144 8.474 -20.406 1.00 97.69 126 ARG A N 1
ATOM 988 C CA . ARG A 1 126 ? 14.014 9.934 -20.374 1.00 97.69 126 ARG A CA 1
ATOM 989 C C . ARG A 1 126 ? 13.959 10.423 -18.927 1.00 97.69 126 ARG A C 1
ATOM 991 O O . ARG A 1 126 ? 13.288 9.812 -18.102 1.00 97.69 126 ARG A O 1
ATOM 998 N N . ASP A 1 127 ? 14.631 11.536 -18.637 1.00 97.62 127 ASP A N 1
ATOM 999 C CA . ASP A 1 127 ? 14.544 12.235 -17.349 1.00 97.62 127 ASP A CA 1
ATOM 1000 C C . ASP A 1 127 ? 13.274 13.100 -17.292 1.00 97.62 127 ASP A C 1
ATOM 1002 O O . ASP A 1 127 ? 12.991 13.867 -18.216 1.00 97.62 127 ASP A O 1
ATOM 1006 N N . TYR A 1 128 ? 12.510 12.955 -16.211 1.00 98.19 128 TYR A N 1
ATOM 1007 C CA . TYR A 1 128 ? 11.281 13.702 -15.941 1.00 98.19 128 TYR A CA 1
ATOM 1008 C C . TYR A 1 128 ? 11.444 14.697 -14.785 1.00 98.19 128 TYR A C 1
ATOM 1010 O O . TYR A 1 128 ? 10.480 15.367 -14.417 1.00 98.19 128 TYR A O 1
ATOM 1018 N N . GLY A 1 129 ? 12.656 14.852 -14.249 1.00 97.88 129 GLY A N 1
ATOM 1019 C CA . GLY A 1 129 ? 13.004 15.743 -13.150 1.00 97.88 129 GLY A CA 1
ATOM 1020 C C . GLY A 1 129 ? 12.751 15.115 -11.784 1.00 97.88 129 GLY A C 1
ATOM 1021 O O . GLY A 1 129 ? 12.828 13.899 -11.619 1.00 97.88 129 GLY A O 1
ATOM 1022 N N . THR A 1 130 ? 12.497 15.953 -10.781 1.00 98.06 130 THR A N 1
ATOM 1023 C CA . THR A 1 130 ? 12.334 15.515 -9.391 1.00 98.06 130 THR A CA 1
ATOM 1024 C C . THR A 1 130 ? 10.913 15.693 -8.886 1.00 98.06 130 THR A C 1
ATOM 1026 O O . THR A 1 130 ? 10.215 16.602 -9.328 1.00 98.06 130 THR A O 1
ATOM 1029 N N . GLU A 1 131 ? 10.505 14.854 -7.940 1.00 98.00 131 GLU A N 1
ATOM 1030 C CA . GLU A 1 131 ? 9.220 14.942 -7.246 1.00 98.00 131 GLU A CA 1
ATOM 1031 C C . GLU A 1 131 ? 9.394 14.636 -5.760 1.00 98.00 131 GLU A C 1
ATOM 1033 O O . GLU A 1 131 ? 10.276 13.861 -5.385 1.00 98.00 131 GLU A O 1
ATOM 1038 N N . ARG A 1 132 ? 8.547 15.228 -4.912 1.00 97.44 132 ARG A N 1
ATOM 1039 C CA . ARG A 1 132 ? 8.521 14.943 -3.475 1.00 97.44 132 ARG A CA 1
ATOM 1040 C C . ARG A 1 132 ? 7.323 14.079 -3.126 1.00 97.44 132 ARG A C 1
ATOM 1042 O O . ARG A 1 132 ? 6.201 14.387 -3.508 1.00 97.44 132 ARG A O 1
ATOM 1049 N N . VAL A 1 133 ? 7.552 13.021 -2.357 1.00 95.94 133 VAL A N 1
ATOM 1050 C CA . VAL A 1 133 ? 6.478 12.164 -1.843 1.00 95.94 133 VAL A CA 1
ATOM 1051 C C . VAL A 1 133 ? 6.669 11.899 -0.359 1.00 95.94 133 VAL A C 1
ATOM 1053 O O . VAL A 1 133 ? 7.792 11.861 0.144 1.00 95.94 133 VAL A O 1
ATOM 1056 N N . ARG A 1 134 ? 5.557 11.690 0.347 1.00 94.06 134 ARG A N 1
ATOM 1057 C CA . ARG A 1 134 ? 5.577 11.289 1.753 1.00 94.06 134 ARG A CA 1
ATOM 1058 C C . ARG A 1 134 ? 5.446 9.784 1.866 1.00 94.06 134 ARG A C 1
ATOM 1060 O O . ARG A 1 134 ? 4.537 9.187 1.294 1.00 94.06 134 ARG A O 1
ATOM 1067 N N . ILE A 1 135 ? 6.354 9.180 2.618 1.00 93.62 135 ILE A N 1
ATOM 1068 C CA . ILE A 1 135 ? 6.356 7.745 2.890 1.00 93.62 135 ILE A CA 1
ATOM 1069 C C . ILE A 1 135 ? 6.535 7.494 4.378 1.00 93.62 135 ILE A C 1
ATOM 1071 O O . ILE A 1 135 ? 6.977 8.360 5.133 1.00 93.62 135 ILE A O 1
ATOM 1075 N N . TYR A 1 136 ? 6.231 6.272 4.798 1.00 90.00 136 TYR A N 1
ATOM 1076 C CA . TYR A 1 136 ? 6.545 5.813 6.139 1.00 90.00 136 TYR A CA 1
ATOM 1077 C C . TYR A 1 136 ? 7.762 4.884 6.113 1.00 90.00 136 TYR A C 1
ATOM 1079 O O . TYR A 1 136 ? 7.738 3.859 5.434 1.00 90.00 136 TYR A O 1
ATOM 1087 N N . ARG A 1 137 ? 8.818 5.222 6.861 1.00 86.06 137 ARG A N 1
ATOM 1088 C CA . ARG A 1 137 ? 10.022 4.388 7.026 1.00 86.06 137 ARG A CA 1
ATOM 1089 C C . ARG A 1 137 ? 10.587 4.535 8.435 1.00 86.06 137 ARG A C 1
ATOM 1091 O O . ARG A 1 137 ? 10.434 5.586 9.045 1.00 86.06 137 ARG A O 1
ATOM 1098 N N . HIS A 1 138 ? 11.224 3.493 8.972 1.00 84.00 138 HIS A N 1
ATOM 1099 C CA . HIS A 1 138 ? 11.841 3.524 10.312 1.00 84.00 138 HIS A CA 1
ATOM 1100 C C . HIS A 1 138 ? 10.919 4.087 11.412 1.00 84.00 138 HIS A C 1
ATOM 1102 O O . HIS A 1 138 ? 11.311 4.927 12.223 1.00 84.00 138 HIS A O 1
ATOM 1108 N N . ASN A 1 139 ? 9.660 3.643 11.418 1.00 83.44 139 ASN A N 1
ATOM 1109 C CA . ASN A 1 139 ? 8.635 4.075 12.368 1.00 83.44 139 ASN A CA 1
ATOM 1110 C C . ASN A 1 139 ? 8.300 5.582 12.377 1.00 83.44 139 ASN A C 1
ATOM 1112 O O . ASN A 1 139 ? 7.676 6.066 13.325 1.00 83.44 139 ASN A O 1
ATOM 1116 N N . ARG A 1 140 ? 8.609 6.311 11.301 1.00 88.12 140 ARG A N 1
ATOM 1117 C CA . ARG A 1 140 ? 8.246 7.724 11.138 1.00 88.12 140 ARG A CA 1
ATOM 1118 C C . ARG A 1 140 ? 7.806 8.050 9.711 1.00 88.12 140 ARG A C 1
ATOM 1120 O O . ARG A 1 140 ? 8.107 7.323 8.767 1.00 88.12 140 ARG A O 1
ATOM 1127 N N . GLU A 1 141 ? 7.065 9.141 9.576 1.00 90.19 141 GLU A N 1
ATOM 1128 C CA . GLU A 1 141 ? 6.756 9.734 8.276 1.00 90.19 141 GLU A CA 1
ATOM 1129 C C . GLU A 1 141 ? 7.939 10.597 7.836 1.00 90.19 141 GLU A C 1
ATOM 1131 O O . GLU A 1 141 ? 8.503 11.334 8.644 1.00 90.19 141 GLU A O 1
ATOM 1136 N N . VAL A 1 142 ? 8.324 10.476 6.571 1.00 94.62 142 VAL A N 1
ATOM 1137 C CA . VAL A 1 142 ? 9.405 11.251 5.964 1.00 94.62 142 VAL A CA 1
ATOM 1138 C C . VAL A 1 142 ? 8.960 11.801 4.616 1.00 94.62 142 VAL A C 1
ATOM 1140 O O . VAL A 1 142 ? 8.125 11.194 3.939 1.00 94.62 142 VAL A O 1
ATOM 1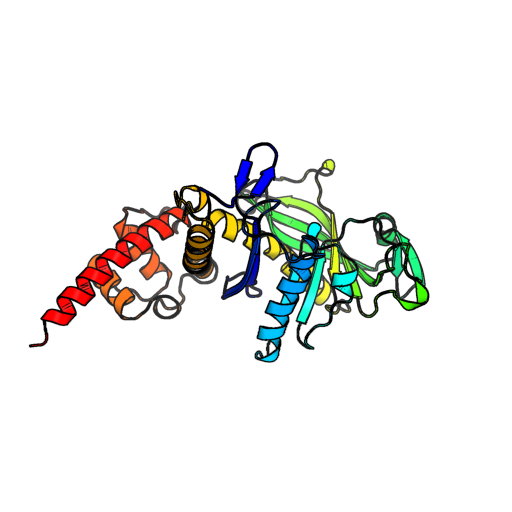143 N N . GLU A 1 143 ? 9.532 12.931 4.214 1.00 96.56 143 GLU A N 1
ATOM 1144 C CA . GLU A 1 143 ? 9.392 13.465 2.860 1.00 96.56 143 GLU A CA 1
ATOM 1145 C C . GLU A 1 143 ? 10.661 13.131 2.074 1.00 96.56 143 GLU A C 1
ATOM 1147 O O . GLU A 1 143 ? 11.757 13.548 2.447 1.00 96.56 143 GLU A O 1
ATOM 1152 N N . VAL A 1 144 ? 10.519 12.348 1.004 1.00 97.12 144 VAL A N 1
ATOM 1153 C CA . VAL A 1 144 ? 11.630 11.967 0.123 1.00 97.12 144 VAL A CA 1
ATOM 1154 C C . VAL A 1 144 ? 11.538 12.726 -1.190 1.00 97.12 144 VAL A C 1
ATOM 1156 O O . VAL A 1 144 ? 10.463 12.828 -1.784 1.00 97.12 144 VAL A O 1
ATOM 1159 N N . THR A 1 145 ? 12.676 13.226 -1.667 1.00 98.00 145 THR A N 1
ATOM 1160 C CA . THR A 1 145 ? 12.807 13.766 -3.022 1.00 98.00 145 THR A CA 1
ATOM 1161 C C . THR A 1 145 ? 13.365 12.680 -3.930 1.00 98.00 145 THR A C 1
ATOM 1163 O O . THR A 1 145 ? 14.422 12.105 -3.661 1.00 98.00 145 THR A O 1
ATOM 1166 N N . LEU A 1 146 ? 12.654 12.409 -5.019 1.00 98.44 146 LEU A N 1
ATOM 1167 C CA . LEU A 1 146 ? 12.949 11.351 -5.974 1.00 98.44 146 LEU A CA 1
ATOM 1168 C C . LEU A 1 146 ? 13.300 11.963 -7.328 1.00 98.44 146 LEU A C 1
ATOM 1170 O O . LEU A 1 146 ? 12.559 12.807 -7.822 1.00 98.44 146 LEU A O 1
ATOM 1174 N N . ARG A 1 147 ? 14.386 11.514 -7.960 1.00 98.50 147 ARG A N 1
ATOM 1175 C CA . ARG A 1 147 ? 14.664 11.767 -9.379 1.00 98.50 147 ARG A CA 1
ATOM 1176 C C . ARG A 1 147 ? 13.977 10.706 -10.227 1.00 98.50 147 ARG A C 1
ATOM 1178 O O . ARG A 1 147 ? 14.179 9.513 -10.001 1.00 98.50 147 ARG A O 1
ATOM 1185 N N . LEU A 1 148 ? 13.186 11.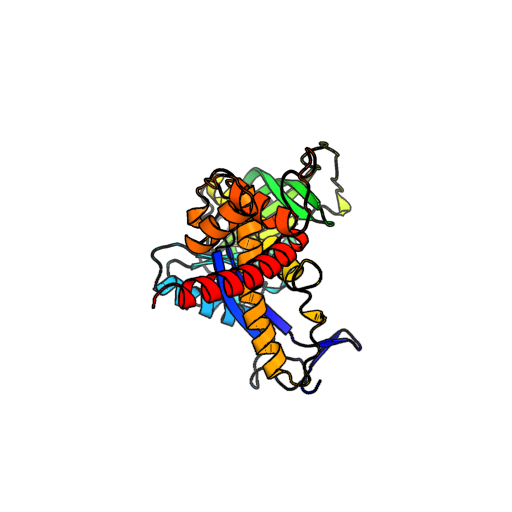147 -11.197 1.00 98.69 148 LEU A N 1
ATOM 1186 C CA . LEU A 1 148 ? 12.306 10.305 -11.991 1.00 98.69 148 LEU A CA 1
ATOM 1187 C C . LEU A 1 148 ? 12.857 10.127 -13.404 1.00 98.69 148 LEU A C 1
ATOM 1189 O O . LEU A 1 148 ? 13.112 11.097 -14.117 1.00 98.69 148 LEU A O 1
ATOM 1193 N N . ARG A 1 149 ? 12.991 8.874 -13.833 1.00 98.62 149 ARG A N 1
ATOM 1194 C CA . ARG A 1 149 ? 13.232 8.510 -15.233 1.00 98.62 149 ARG A CA 1
ATOM 1195 C C . ARG A 1 149 ? 12.194 7.504 -15.687 1.00 98.62 149 ARG A C 1
ATOM 1197 O O . ARG A 1 149 ? 11.836 6.625 -14.910 1.00 98.62 149 ARG A O 1
ATOM 1204 N N . ALA A 1 150 ? 11.726 7.599 -16.925 1.00 98.62 150 ALA A N 1
ATOM 1205 C CA . ALA A 1 150 ? 10.733 6.657 -17.426 1.00 98.62 150 ALA A CA 1
ATOM 1206 C C . ALA A 1 150 ? 10.856 6.370 -18.924 1.00 98.62 150 ALA A C 1
ATOM 1208 O O . ALA A 1 150 ? 11.456 7.135 -19.684 1.00 98.62 150 ALA A O 1
ATOM 1209 N N . GLY A 1 151 ? 10.274 5.247 -19.336 1.00 98.12 151 GLY A N 1
ATOM 1210 C CA . GLY A 1 151 ? 10.142 4.858 -20.735 1.00 98.12 151 GLY A CA 1
ATOM 1211 C C . GLY A 1 151 ? 9.291 3.603 -20.907 1.00 98.12 151 GLY A C 1
ATOM 1212 O O . GLY A 1 151 ? 9.156 2.799 -19.983 1.00 98.12 151 GLY A O 1
ATOM 1213 N N . ALA A 1 152 ? 8.720 3.439 -22.100 1.00 98.12 152 ALA A N 1
ATOM 1214 C CA . ALA A 1 152 ? 8.008 2.223 -22.478 1.00 98.12 152 ALA A CA 1
ATOM 1215 C C . ALA A 1 152 ? 8.995 1.052 -22.605 1.00 98.12 152 ALA A C 1
ATOM 1217 O O . ALA A 1 152 ? 10.059 1.195 -23.219 1.00 98.12 152 ALA A O 1
ATOM 1218 N N . VAL A 1 153 ? 8.644 -0.102 -22.034 1.00 97.31 153 VAL A N 1
ATOM 1219 C CA . VAL A 1 153 ? 9.500 -1.293 -22.012 1.00 97.31 153 VAL A CA 1
ATOM 1220 C C . VAL A 1 153 ? 8.717 -2.573 -22.290 1.00 97.31 153 VAL A C 1
ATOM 1222 O O . VAL A 1 153 ? 7.560 -2.715 -21.901 1.00 97.31 153 VAL A O 1
ATOM 1225 N N . ASN A 1 154 ? 9.390 -3.556 -22.884 1.00 96.38 154 ASN A N 1
ATOM 1226 C CA . ASN A 1 154 ? 8.914 -4.935 -22.930 1.00 96.38 154 ASN A CA 1
ATOM 1227 C C . ASN A 1 154 ? 9.761 -5.800 -21.993 1.00 96.38 154 ASN A C 1
ATOM 1229 O O . ASN A 1 154 ? 10.993 -5.772 -22.036 1.00 96.38 154 ASN A O 1
ATOM 1233 N N . VAL A 1 155 ? 9.101 -6.597 -21.158 1.00 95.12 155 VAL A N 1
ATOM 1234 C CA . VAL A 1 155 ? 9.747 -7.489 -20.193 1.00 95.12 155 VAL A CA 1
ATOM 1235 C C . VAL A 1 155 ? 9.945 -8.845 -20.835 1.00 95.12 155 VAL A C 1
ATOM 1237 O O . VAL A 1 155 ? 8.998 -9.430 -21.367 1.00 95.12 155 VAL A O 1
ATOM 1240 N N . TYR A 1 156 ? 11.171 -9.356 -20.792 1.00 92.69 156 TYR A N 1
ATOM 1241 C CA . TYR A 1 156 ? 11.469 -10.674 -21.333 1.00 92.69 156 TYR A CA 1
ATOM 1242 C C . TYR A 1 156 ? 11.070 -11.757 -20.322 1.00 92.69 156 TYR A C 1
ATOM 1244 O O . TYR A 1 156 ? 11.214 -11.552 -19.113 1.00 92.69 156 TYR A O 1
ATOM 1252 N N . PRO A 1 157 ? 10.573 -12.908 -20.804 1.00 85.81 157 PRO A N 1
ATOM 1253 C CA . PRO A 1 157 ? 10.230 -14.029 -19.943 1.00 85.81 157 PRO A CA 1
ATOM 1254 C C . PRO A 1 157 ? 11.473 -14.668 -19.315 1.00 85.81 157 PRO A C 1
ATOM 1256 O O . PRO A 1 157 ? 12.607 -14.431 -19.742 1.00 85.81 157 PRO A O 1
ATOM 1259 N N . ASP A 1 158 ? 11.244 -15.551 -18.345 1.00 76.06 158 ASP A N 1
ATOM 1260 C CA . ASP A 1 158 ? 12.291 -16.416 -17.802 1.00 76.06 158 ASP A CA 1
ATOM 1261 C C . ASP A 1 158 ? 12.881 -17.343 -18.889 1.00 76.06 158 ASP A C 1
ATOM 1263 O O . ASP A 1 158 ? 12.282 -17.581 -19.941 1.00 76.06 158 ASP A O 1
ATOM 1267 N N . LYS A 1 159 ? 14.072 -17.900 -18.618 1.00 68.31 159 LYS A N 1
ATOM 1268 C CA . LYS A 1 159 ? 14.951 -18.592 -19.591 1.00 68.31 159 LYS A CA 1
ATOM 1269 C C . LYS A 1 159 ? 14.287 -19.692 -20.437 1.00 68.31 159 LYS A C 1
ATOM 1271 O O . LYS A 1 159 ? 14.797 -20.010 -21.506 1.00 68.31 159 LYS A O 1
ATOM 1276 N N . ASN A 1 160 ? 13.183 -20.272 -19.972 1.00 70.88 160 ASN A N 1
ATOM 1277 C CA . ASN A 1 160 ? 12.528 -21.420 -20.604 1.00 70.88 160 ASN A CA 1
ATOM 1278 C C . ASN A 1 160 ? 11.524 -21.036 -21.705 1.00 70.88 160 ASN A C 1
ATOM 1280 O O . ASN A 1 160 ? 10.969 -21.919 -22.355 1.00 70.88 160 ASN A O 1
ATOM 1284 N N . LEU A 1 161 ? 11.273 -19.743 -21.925 1.00 75.62 161 LEU A N 1
ATOM 1285 C CA . LEU A 1 161 ? 10.338 -19.262 -22.940 1.00 75.62 161 LEU A CA 1
ATOM 1286 C C . LEU A 1 161 ? 11.068 -18.458 -24.014 1.00 75.62 161 LEU A C 1
ATOM 1288 O O . LEU A 1 161 ? 11.966 -17.669 -23.730 1.00 75.62 161 LEU A O 1
ATOM 1292 N N . SER A 1 162 ? 10.638 -18.611 -25.270 1.00 80.25 162 SER A N 1
ATOM 1293 C CA . SER A 1 162 ? 11.178 -17.816 -26.379 1.00 80.25 162 SER A CA 1
ATOM 1294 C C . SER A 1 162 ? 10.891 -16.324 -26.153 1.00 80.25 162 SER A C 1
ATOM 1296 O O . SER A 1 162 ? 9.709 -15.951 -26.140 1.00 80.25 162 SER A O 1
ATOM 1298 N N . PRO A 1 163 ? 11.916 -15.454 -26.047 1.00 78.44 163 PRO A N 1
ATOM 1299 C CA . PRO A 1 163 ? 11.691 -14.052 -25.713 1.00 78.44 163 PRO A CA 1
ATOM 1300 C C . PRO A 1 163 ? 10.884 -13.286 -26.758 1.00 78.44 163 PRO A C 1
ATOM 1302 O O . PRO A 1 163 ? 9.968 -12.548 -26.411 1.00 78.44 163 PRO A O 1
ATOM 1305 N N . LYS A 1 164 ? 11.147 -13.529 -28.050 1.00 76.69 164 LYS A N 1
ATOM 1306 C CA . LYS A 1 164 ? 10.426 -12.872 -29.153 1.00 76.69 164 LYS A CA 1
ATOM 1307 C C . LYS A 1 164 ? 8.921 -13.150 -29.133 1.00 76.69 164 LYS A C 1
ATOM 1309 O O . LYS A 1 164 ? 8.150 -12.288 -29.533 1.00 76.69 164 LYS A O 1
ATOM 1314 N N . LYS A 1 165 ? 8.515 -14.343 -28.687 1.00 80.69 165 LYS A N 1
ATOM 1315 C CA . LYS A 1 165 ? 7.107 -14.766 -28.674 1.00 80.69 165 LYS A CA 1
ATOM 1316 C C . LYS A 1 165 ? 6.377 -14.391 -27.388 1.00 80.69 165 LYS A C 1
ATOM 1318 O O . LYS A 1 165 ? 5.170 -14.192 -27.423 1.00 80.69 165 LYS A O 1
ATOM 1323 N N . HIS A 1 166 ? 7.086 -14.344 -26.261 1.00 84.62 166 HIS A N 1
ATOM 1324 C CA . HIS A 1 166 ? 6.438 -14.286 -24.951 1.00 84.62 166 HIS A CA 1
ATOM 1325 C C . HIS A 1 166 ? 6.689 -13.000 -24.175 1.00 84.62 166 HIS A C 1
ATOM 1327 O O . HIS A 1 166 ? 6.034 -12.858 -23.141 1.00 84.62 166 HIS A O 1
ATOM 1333 N N . LYS A 1 167 ? 7.568 -12.095 -24.644 1.00 85.88 167 LYS A N 1
ATOM 1334 C CA . LYS A 1 167 ? 7.776 -10.787 -24.005 1.00 85.88 167 LYS A CA 1
ATOM 1335 C C . LYS A 1 167 ? 6.451 -10.050 -23.808 1.00 85.88 167 LYS A C 1
ATOM 1337 O O . LYS A 1 167 ? 5.515 -10.224 -24.591 1.00 85.88 167 LYS A O 1
ATOM 1342 N N . THR A 1 168 ? 6.371 -9.256 -22.748 1.00 90.75 168 THR A N 1
ATOM 1343 C CA . THR A 1 168 ? 5.199 -8.406 -22.511 1.00 90.75 168 THR A CA 1
ATOM 1344 C C . THR A 1 168 ? 5.089 -7.330 -23.594 1.00 90.75 168 THR A C 1
ATOM 1346 O O . THR A 1 168 ? 6.040 -7.079 -24.336 1.00 90.75 168 THR A O 1
ATOM 1349 N N . GLN A 1 169 ? 3.918 -6.703 -23.685 1.00 86.81 169 GLN A N 1
ATOM 1350 C CA . GLN A 1 169 ? 3.680 -5.505 -24.485 1.00 86.81 169 GLN A CA 1
ATOM 1351 C C . GLN A 1 169 ? 2.879 -4.505 -23.649 1.00 86.81 169 GLN A C 1
ATOM 1353 O O . GLN A 1 169 ? 2.124 -4.914 -22.765 1.00 86.81 169 GLN A O 1
ATOM 1358 N N . GLY A 1 170 ? 3.042 -3.211 -23.929 1.00 88.94 170 GLY A N 1
ATOM 1359 C CA . GLY A 1 170 ? 2.251 -2.156 -23.285 1.00 88.94 170 GLY A CA 1
ATOM 1360 C C . GLY A 1 170 ? 2.597 -1.909 -21.815 1.00 88.94 170 GLY A C 1
ATOM 1361 O O . GLY A 1 170 ? 1.734 -1.479 -21.057 1.00 88.94 170 GLY A O 1
ATOM 1362 N N . LEU A 1 171 ? 3.835 -2.201 -21.401 1.00 97.19 171 LEU A N 1
ATOM 1363 C CA . LEU A 1 171 ? 4.337 -1.813 -20.085 1.00 97.19 171 LEU A CA 1
ATOM 1364 C C . LEU A 1 171 ? 5.287 -0.622 -20.191 1.00 97.19 171 LEU A C 1
ATOM 1366 O O . LEU A 1 171 ? 5.886 -0.336 -21.228 1.00 97.19 171 LEU A O 1
ATOM 1370 N N . SER A 1 172 ? 5.445 0.040 -19.060 1.00 98.06 172 SER A N 1
ATOM 1371 C CA . SER A 1 172 ? 6.337 1.162 -18.839 1.00 98.06 172 SER A CA 1
ATOM 1372 C C . SER A 1 172 ? 7.177 0.898 -17.601 1.00 98.06 172 SER A C 1
ATOM 1374 O O . SER A 1 172 ? 6.729 0.241 -16.663 1.00 98.06 172 SER A O 1
ATOM 1376 N N . LEU A 1 173 ? 8.396 1.422 -17.585 1.00 98.44 173 LEU A N 1
ATOM 1377 C CA . LEU A 1 173 ? 9.251 1.433 -16.407 1.00 98.44 173 LEU A CA 1
ATOM 1378 C C . LEU A 1 173 ? 9.380 2.867 -15.909 1.00 98.44 173 LEU A C 1
ATOM 1380 O O . LEU A 1 173 ? 9.753 3.750 -16.677 1.00 98.44 173 LEU A O 1
ATOM 1384 N N . VAL A 1 174 ? 9.124 3.074 -14.620 1.00 98.75 174 VAL A N 1
ATOM 1385 C CA . VAL A 1 174 ? 9.462 4.299 -13.890 1.00 98.75 174 VAL A CA 1
ATOM 1386 C C . VAL A 1 174 ? 10.563 3.970 -12.887 1.00 98.75 174 VAL A C 1
ATOM 1388 O O . VAL A 1 174 ? 10.388 3.117 -12.020 1.00 98.75 174 VAL A O 1
ATOM 1391 N N . ILE A 1 175 ? 11.703 4.643 -12.999 1.00 98.62 175 ILE A N 1
ATOM 1392 C CA . ILE A 1 175 ? 12.781 4.617 -12.013 1.00 98.62 175 ILE A CA 1
ATOM 1393 C C . ILE A 1 175 ? 12.662 5.871 -11.159 1.00 98.62 175 ILE A C 1
ATOM 1395 O O . ILE A 1 175 ? 12.830 6.978 -11.668 1.00 98.62 175 ILE A O 1
ATOM 1399 N N . ALA A 1 176 ? 12.397 5.692 -9.868 1.00 98.38 176 ALA A N 1
ATOM 1400 C CA . ALA A 1 176 ? 12.405 6.762 -8.881 1.00 98.38 176 ALA A CA 1
ATOM 1401 C C . ALA A 1 176 ? 13.584 6.557 -7.922 1.00 98.38 176 ALA A C 1
ATOM 1403 O O . ALA A 1 176 ? 13.587 5.627 -7.113 1.00 98.38 176 ALA A O 1
ATOM 1404 N N . GLN A 1 177 ? 14.611 7.391 -8.059 1.00 97.94 177 GLN A N 1
ATOM 1405 C CA . GLN A 1 177 ? 15.838 7.328 -7.268 1.00 97.94 177 GLN A CA 1
ATOM 1406 C C . GLN A 1 177 ? 15.791 8.372 -6.154 1.00 97.94 177 GLN A C 1
ATOM 1408 O O . GLN A 1 177 ? 15.676 9.561 -6.439 1.00 97.94 177 GLN A O 1
ATOM 1413 N N . GLU A 1 178 ? 15.898 7.946 -4.899 1.00 97.69 178 GLU A N 1
ATOM 1414 C CA . GLU A 1 178 ? 16.005 8.850 -3.754 1.00 97.69 178 GLU A CA 1
ATOM 1415 C C . GLU A 1 178 ? 17.294 9.673 -3.816 1.00 97.69 178 GLU A C 1
ATOM 1417 O O . GLU A 1 178 ? 18.384 9.129 -3.992 1.00 97.69 178 GLU A O 1
ATOM 1422 N N . ILE A 1 179 ? 17.152 10.992 -3.685 1.00 97.50 179 ILE A N 1
ATOM 1423 C CA . ILE A 1 179 ? 18.269 11.950 -3.697 1.00 97.50 179 ILE A CA 1
ATOM 1424 C C . ILE A 1 179 ? 18.283 12.880 -2.476 1.00 97.50 179 ILE A C 1
ATOM 1426 O O . ILE A 1 179 ? 19.235 13.631 -2.299 1.00 97.50 179 ILE A O 1
ATOM 1430 N N . SER A 1 180 ? 17.219 12.872 -1.669 1.00 97.25 180 SER A N 1
ATOM 1431 C CA . SER A 1 180 ? 17.115 13.606 -0.404 1.00 97.25 180 SER A CA 1
ATOM 1432 C C . SER A 1 180 ? 15.965 13.031 0.428 1.00 97.25 180 SER A C 1
ATOM 1434 O O . SER A 1 180 ? 14.983 12.532 -0.132 1.00 97.25 180 SER A O 1
ATOM 1436 N N . CYS A 1 181 ? 16.071 13.116 1.752 1.00 96.56 181 CYS A N 1
ATOM 1437 C CA . CYS A 1 181 ? 15.027 12.741 2.693 1.00 96.56 181 CYS A CA 1
ATOM 1438 C C . CYS A 1 181 ? 15.064 13.665 3.908 1.00 96.56 181 CYS A C 1
ATOM 1440 O O . CYS A 1 181 ? 16.113 13.811 4.523 1.00 96.56 181 CYS A O 1
ATOM 1442 N N . VAL A 1 182 ? 13.911 14.201 4.308 1.00 96.31 182 VAL A N 1
ATOM 1443 C CA . VAL A 1 182 ? 13.794 15.063 5.491 1.00 96.31 182 VAL A CA 1
ATOM 1444 C C . VAL A 1 182 ? 12.656 14.630 6.411 1.00 96.31 182 VAL A C 1
ATOM 1446 O O . VAL A 1 182 ? 11.672 14.017 5.978 1.00 96.31 182 VAL A O 1
ATOM 1449 N N . GLU A 1 183 ? 12.770 14.964 7.695 1.00 94.31 183 GLU A N 1
ATOM 1450 C CA . GLU A 1 183 ? 11.636 14.931 8.622 1.00 94.31 183 GLU A CA 1
ATOM 1451 C C . GLU A 1 183 ? 10.719 16.145 8.330 1.00 94.31 183 GLU A C 1
ATOM 1453 O O . GLU A 1 183 ? 11.190 17.286 8.345 1.00 94.31 183 GLU A O 1
ATOM 1458 N N . PRO A 1 184 ? 9.416 15.957 8.029 1.00 90.75 184 PRO A N 1
ATOM 1459 C CA . PRO A 1 184 ? 8.576 17.042 7.510 1.00 90.75 184 PRO A CA 1
ATOM 1460 C C . PRO A 1 184 ? 8.338 18.224 8.466 1.00 90.75 184 PRO A C 1
ATOM 1462 O O . PRO A 1 184 ? 8.012 19.319 8.010 1.00 90.75 184 PRO A O 1
ATOM 1465 N N . ARG A 1 185 ? 8.444 18.029 9.783 1.00 88.25 185 ARG A N 1
ATOM 1466 C CA . ARG A 1 185 ? 8.141 19.027 10.823 1.00 88.25 185 ARG A CA 1
ATOM 1467 C C . ARG A 1 185 ? 9.375 19.794 11.291 1.00 88.25 185 ARG A C 1
ATOM 1469 O O . ARG A 1 185 ? 9.290 21.002 11.482 1.00 88.25 185 ARG A O 1
ATOM 1476 N N . THR A 1 186 ? 10.483 19.106 11.526 1.00 91.56 186 THR A N 1
ATOM 1477 C CA . THR A 1 186 ? 11.749 19.653 12.020 1.00 91.56 186 THR A CA 1
ATOM 1478 C C . THR A 1 186 ? 12.675 20.053 10.882 1.00 91.56 186 THR A C 1
ATOM 1480 O O . THR A 1 186 ? 13.595 20.828 11.125 1.00 91.56 186 THR A O 1
ATOM 1483 N N . GLN A 1 187 ? 12.425 19.557 9.662 1.00 92.94 187 GLN A N 1
ATOM 1484 C CA . GLN A 1 187 ? 13.317 19.697 8.507 1.00 92.94 187 GLN A CA 1
ATOM 1485 C C . GLN A 1 187 ? 14.711 19.093 8.762 1.00 92.94 187 GLN A C 1
ATOM 1487 O O . GLN A 1 187 ? 15.692 19.494 8.143 1.00 92.94 187 GLN A O 1
ATOM 1492 N N . GLU A 1 188 ? 14.801 18.125 9.681 1.00 93.62 188 GLU A N 1
ATOM 1493 C CA . GLU A 1 188 ? 16.012 17.337 9.922 1.00 93.62 188 GLU A CA 1
ATOM 1494 C C . GLU A 1 188 ? 16.372 16.538 8.663 1.00 93.62 188 GLU A C 1
ATOM 1496 O O . GLU A 1 188 ? 15.511 15.851 8.108 1.00 93.62 188 GLU A O 1
ATOM 1501 N N . ASP A 1 189 ? 17.633 16.618 8.227 1.00 95.00 189 ASP A N 1
ATOM 1502 C CA . ASP A 1 189 ? 18.147 15.816 7.116 1.00 95.00 189 ASP A CA 1
ATOM 1503 C C . ASP A 1 189 ? 18.359 14.368 7.571 1.00 95.00 189 ASP A C 1
ATOM 1505 O O . ASP A 1 189 ? 19.099 14.083 8.513 1.00 95.00 189 ASP A O 1
ATOM 1509 N N . LEU A 1 190 ? 17.668 13.455 6.897 1.00 94.00 190 LEU A N 1
ATOM 1510 C CA . LEU A 1 190 ? 17.687 12.018 7.146 1.00 94.00 190 LEU A CA 1
ATOM 1511 C C . LEU A 1 190 ? 18.238 11.254 5.933 1.00 94.00 190 LEU A C 1
ATOM 1513 O O . LEU A 1 190 ? 18.014 10.043 5.820 1.00 94.00 190 LEU A O 1
ATOM 1517 N N . PHE A 1 191 ? 18.862 11.945 4.976 1.00 95.25 191 PHE A N 1
ATOM 1518 C CA . PHE A 1 191 ? 19.389 11.334 3.767 1.00 95.25 191 PHE A CA 1
ATOM 1519 C C . PHE A 1 191 ? 20.722 10.626 4.024 1.00 95.25 191 PHE A C 1
ATOM 1521 O O . PHE A 1 191 ? 21.679 11.206 4.529 1.00 95.25 191 PHE A O 1
ATOM 1528 N N . CYS A 1 192 ? 20.795 9.367 3.599 1.00 92.75 192 CYS A N 1
ATOM 1529 C CA . CYS A 1 192 ? 22.025 8.590 3.553 1.00 92.75 192 CYS A CA 1
ATOM 1530 C C . CYS A 1 192 ? 22.162 7.999 2.148 1.00 92.75 192 CYS A C 1
ATOM 1532 O O . CYS A 1 192 ? 21.291 7.252 1.701 1.00 92.75 192 CYS A O 1
ATOM 1534 N N . SER A 1 193 ? 23.242 8.335 1.440 1.00 91.50 193 SER A N 1
ATOM 1535 C CA . SER A 1 193 ? 23.459 7.890 0.057 1.00 91.50 193 SER A CA 1
ATOM 1536 C C . SER A 1 193 ? 23.629 6.372 -0.063 1.00 91.50 193 SER A C 1
ATOM 1538 O O . SER A 1 193 ? 23.194 5.795 -1.058 1.00 91.50 193 SER A O 1
ATOM 1540 N N . GLU A 1 194 ? 24.210 5.720 0.947 1.00 91.38 194 GLU A N 1
ATOM 1541 C CA . GLU A 1 194 ? 24.411 4.263 0.992 1.00 91.38 194 GLU A CA 1
ATOM 1542 C C . GLU A 1 194 ? 23.092 3.495 1.174 1.00 91.38 194 GLU A C 1
ATOM 1544 O O . GLU A 1 194 ? 22.946 2.372 0.694 1.00 91.38 194 GLU A O 1
ATOM 1549 N N . GLU A 1 195 ? 22.107 4.122 1.820 1.00 89.94 195 GLU A N 1
ATOM 1550 C CA . GLU A 1 195 ? 20.781 3.549 2.079 1.00 89.94 195 GLU A CA 1
ATOM 1551 C C . GLU A 1 195 ? 19.706 4.055 1.100 1.00 89.94 195 GLU A C 1
ATOM 1553 O O . GLU A 1 195 ? 18.547 3.631 1.171 1.00 89.94 195 GLU A O 1
ATOM 1558 N N . ALA A 1 196 ? 20.073 4.952 0.178 1.00 92.94 196 ALA A N 1
ATOM 1559 C CA . ALA A 1 196 ? 19.145 5.623 -0.723 1.00 92.94 196 ALA A CA 1
ATOM 1560 C C . ALA A 1 196 ? 18.360 4.615 -1.573 1.00 92.94 196 ALA A C 1
ATOM 1562 O O . ALA A 1 196 ? 18.907 3.814 -2.342 1.00 92.94 196 ALA A O 1
ATOM 1563 N N . ALA A 1 197 ? 17.033 4.659 -1.464 1.00 92.62 197 ALA A N 1
ATOM 1564 C CA . ALA A 1 197 ? 16.195 3.710 -2.168 1.00 92.62 197 ALA A CA 1
ATOM 1565 C C . ALA A 1 197 ? 16.087 4.064 -3.659 1.00 92.62 197 ALA A C 1
ATOM 1567 O O . ALA A 1 197 ? 15.735 5.177 -4.037 1.00 92.62 197 ALA A O 1
ATOM 1568 N N . THR A 1 198 ? 16.283 3.068 -4.525 1.00 96.56 198 THR A N 1
ATOM 1569 C CA . THR A 1 198 ? 15.846 3.143 -5.928 1.00 96.56 198 THR A CA 1
ATOM 1570 C C . THR A 1 198 ? 14.626 2.247 -6.133 1.00 96.56 198 THR A C 1
ATOM 1572 O O . THR A 1 198 ? 14.615 1.057 -5.771 1.00 96.56 198 THR A O 1
ATOM 1575 N N . TRP A 1 199 ? 13.552 2.828 -6.659 1.00 97.75 199 TRP A N 1
ATOM 1576 C CA . TRP A 1 199 ? 12.318 2.131 -7.002 1.00 97.75 199 TRP A CA 1
ATOM 1577 C C . TRP A 1 199 ? 12.282 1.921 -8.510 1.00 97.75 199 TRP A C 1
ATOM 1579 O O . TRP A 1 199 ? 12.185 2.881 -9.262 1.00 97.75 199 TRP A O 1
ATOM 1589 N N . HIS A 1 200 ? 12.349 0.665 -8.941 1.00 98.38 200 HIS A N 1
ATOM 1590 C CA . HIS A 1 200 ? 12.081 0.278 -10.320 1.00 98.38 200 HIS A CA 1
ATOM 1591 C C . HIS A 1 200 ? 10.631 -0.189 -10.382 1.00 98.38 200 HIS A C 1
ATOM 1593 O O . HIS A 1 200 ? 10.307 -1.233 -9.823 1.00 98.38 200 HIS A O 1
ATOM 1599 N N . LEU A 1 201 ? 9.754 0.607 -10.980 1.00 98.69 201 LEU A N 1
ATOM 1600 C CA . LEU A 1 201 ? 8.313 0.385 -10.996 1.00 98.69 201 LEU A CA 1
ATOM 1601 C C . LEU A 1 201 ? 7.881 0.021 -12.412 1.00 98.69 201 LEU A C 1
ATOM 1603 O O . LEU A 1 201 ? 7.844 0.886 -13.288 1.00 98.69 201 LEU A O 1
ATOM 1607 N N . LEU A 1 202 ? 7.565 -1.252 -12.642 1.00 98.31 202 LEU A N 1
ATOM 1608 C CA . LEU A 1 202 ? 6.873 -1.648 -13.862 1.00 98.31 202 LEU A CA 1
ATOM 1609 C C . LEU A 1 202 ? 5.402 -1.296 -13.730 1.00 98.31 202 LEU A C 1
ATOM 1611 O O . LEU A 1 202 ? 4.777 -1.614 -12.724 1.00 98.31 202 LEU A O 1
ATOM 1615 N N . THR A 1 203 ? 4.850 -0.654 -14.747 1.00 98.56 203 THR A N 1
ATOM 1616 C CA . THR A 1 203 ? 3.467 -0.195 -14.742 1.00 98.56 203 THR A CA 1
ATOM 1617 C C . THR A 1 203 ? 2.815 -0.380 -16.101 1.00 98.56 203 THR A C 1
ATOM 1619 O O . THR A 1 203 ? 3.496 -0.342 -17.122 1.00 98.56 203 THR A O 1
ATOM 1622 N N . SER A 1 204 ? 1.501 -0.586 -16.125 1.00 97.94 204 SER A N 1
ATOM 1623 C CA . SER A 1 204 ? 0.707 -0.486 -17.359 1.00 97.94 204 SER A CA 1
ATOM 1624 C C . SER A 1 204 ? 0.047 0.881 -17.541 1.00 97.94 204 SER A C 1
ATOM 1626 O O . SER A 1 204 ? -0.527 1.143 -18.593 1.00 97.94 204 SER A O 1
ATOM 1628 N N . LEU A 1 205 ? 0.171 1.773 -16.552 1.00 97.62 205 LEU A N 1
ATOM 1629 C CA . LEU A 1 205 ? -0.274 3.155 -16.691 1.00 97.62 205 LEU A CA 1
ATOM 1630 C C . LEU A 1 205 ? 0.539 3.892 -17.772 1.00 97.62 205 LEU A C 1
ATOM 1632 O O . LEU A 1 205 ? 1.732 3.613 -17.953 1.00 97.62 205 LEU A O 1
ATOM 1636 N N . PRO A 1 206 ? -0.078 4.873 -18.456 1.00 95.62 206 PRO A N 1
ATOM 1637 C CA . PRO A 1 206 ? 0.629 5.734 -19.399 1.00 95.62 206 PRO A CA 1
ATOM 1638 C C . PRO A 1 206 ? 1.694 6.582 -18.685 1.00 95.62 206 PRO A C 1
ATOM 1640 O O . PRO A 1 206 ? 1.549 6.888 -17.502 1.00 95.62 206 PRO A O 1
ATOM 1643 N N . ILE A 1 207 ? 2.760 6.953 -19.408 1.00 96.56 207 ILE A N 1
ATOM 1644 C CA . ILE A 1 207 ? 3.905 7.751 -18.906 1.00 96.56 207 ILE A CA 1
ATOM 1645 C C . ILE A 1 207 ? 4.345 8.865 -19.879 1.00 96.56 207 ILE A C 1
ATOM 1647 O O . ILE A 1 207 ? 5.480 9.341 -19.851 1.00 96.56 207 ILE A O 1
ATOM 1651 N N . GLU A 1 208 ? 3.455 9.279 -20.774 1.00 93.75 208 GLU A N 1
ATOM 1652 C CA . GLU A 1 208 ? 3.695 10.281 -21.818 1.00 93.75 208 GLU A CA 1
ATOM 1653 C C . GLU A 1 208 ? 4.052 11.655 -21.238 1.00 93.75 208 GLU A C 1
ATOM 1655 O O . GLU A 1 208 ? 4.899 12.361 -21.791 1.00 93.75 208 GLU A O 1
ATOM 1660 N N . THR A 1 209 ? 3.450 12.018 -20.102 1.00 97.69 209 THR A N 1
ATOM 1661 C CA . THR A 1 209 ? 3.675 13.308 -19.436 1.00 97.69 209 THR A CA 1
ATOM 1662 C C . THR A 1 209 ? 4.357 13.150 -18.081 1.00 97.69 209 THR A C 1
ATOM 1664 O O . THR A 1 209 ? 4.341 12.085 -17.459 1.00 97.69 209 THR A O 1
ATOM 1667 N N . ARG A 1 210 ? 4.950 14.241 -17.589 1.00 97.75 210 ARG A N 1
ATOM 1668 C CA . ARG A 1 210 ? 5.573 14.283 -16.261 1.00 97.75 210 ARG A CA 1
ATOM 1669 C C . ARG A 1 210 ? 4.567 13.981 -15.154 1.00 97.75 210 ARG A C 1
ATOM 1671 O O . ARG A 1 210 ? 4.886 13.240 -14.232 1.00 97.75 210 ARG A O 1
ATOM 1678 N N . GLU A 1 211 ? 3.355 14.501 -15.270 1.00 98.19 211 GLU A N 1
ATOM 1679 C CA . GLU A 1 211 ? 2.268 14.306 -14.311 1.00 98.19 211 GLU A CA 1
ATOM 1680 C C . GLU A 1 211 ? 1.876 12.828 -14.225 1.00 98.19 211 GLU A C 1
ATOM 1682 O O . GLU A 1 211 ? 1.607 12.316 -13.141 1.00 98.19 211 GLU A O 1
ATOM 1687 N N . GLN A 1 212 ? 1.899 12.114 -15.354 1.00 98.19 212 GLN A N 1
ATOM 1688 C CA . GLN A 1 212 ? 1.639 10.677 -15.383 1.00 98.19 212 GLN A CA 1
ATOM 1689 C C . GLN A 1 212 ? 2.747 9.877 -14.677 1.00 98.19 212 GLN A C 1
ATOM 1691 O O . GLN A 1 212 ? 2.443 8.992 -13.876 1.00 98.19 212 GLN A O 1
ATOM 1696 N N . VAL A 1 213 ? 4.023 10.223 -14.895 1.00 98.56 213 VAL A N 1
ATOM 1697 C CA . VAL A 1 213 ? 5.160 9.596 -14.188 1.00 98.56 213 VAL A CA 1
ATOM 1698 C C . VAL A 1 213 ? 5.086 9.866 -12.681 1.00 98.56 213 VAL A C 1
ATOM 1700 O O . VAL A 1 213 ? 5.227 8.937 -11.885 1.00 98.56 213 VAL A O 1
ATOM 1703 N N . ILE A 1 214 ? 4.789 11.109 -12.290 1.00 98.31 214 ILE A N 1
ATOM 1704 C CA . ILE A 1 214 ? 4.569 11.501 -10.891 1.00 98.31 214 ILE A CA 1
ATOM 1705 C C . ILE A 1 214 ? 3.446 10.669 -10.268 1.00 98.31 214 ILE A C 1
ATOM 1707 O O . ILE A 1 214 ? 3.621 10.135 -9.174 1.00 98.31 214 ILE A O 1
ATOM 1711 N N . ARG A 1 215 ? 2.322 10.489 -10.970 1.00 97.75 215 ARG A N 1
ATOM 1712 C CA . ARG A 1 215 ? 1.176 9.718 -10.470 1.00 97.75 215 ARG A CA 1
ATOM 1713 C C . ARG A 1 215 ? 1.530 8.261 -10.176 1.00 97.75 215 ARG A C 1
ATOM 1715 O O . ARG A 1 215 ? 1.127 7.740 -9.140 1.00 97.75 215 ARG A O 1
ATOM 1722 N N . VAL A 1 216 ? 2.326 7.613 -11.032 1.00 98.44 216 VAL A N 1
ATOM 1723 C CA . VAL A 1 216 ? 2.836 6.249 -10.778 1.00 98.44 216 VAL A CA 1
ATOM 1724 C C . VAL A 1 216 ? 3.655 6.213 -9.485 1.00 98.44 216 VAL A C 1
ATOM 1726 O O . VAL A 1 216 ? 3.466 5.329 -8.647 1.00 98.44 216 VAL A O 1
ATOM 1729 N N . THR A 1 217 ? 4.543 7.190 -9.295 1.00 98.06 217 THR A N 1
ATOM 1730 C CA . THR A 1 217 ? 5.360 7.302 -8.083 1.00 98.06 217 THR A CA 1
ATOM 1731 C C . THR A 1 217 ? 4.513 7.568 -6.835 1.00 98.06 217 THR A C 1
ATOM 1733 O O . THR A 1 217 ? 4.745 6.934 -5.806 1.00 98.06 217 THR A O 1
ATOM 1736 N N . GLN A 1 218 ? 3.508 8.443 -6.919 1.00 97.19 218 GLN A N 1
ATOM 1737 C CA . GLN A 1 218 ? 2.584 8.752 -5.823 1.00 97.19 218 GLN A CA 1
ATOM 1738 C C . GLN A 1 218 ? 1.745 7.533 -5.422 1.00 97.19 218 GLN A C 1
ATOM 1740 O O . GLN A 1 218 ? 1.643 7.228 -4.237 1.00 97.19 218 GLN A O 1
ATOM 1745 N N . PHE A 1 219 ? 1.214 6.778 -6.387 1.00 97.88 219 PHE A N 1
ATOM 1746 C CA . PHE A 1 219 ? 0.488 5.537 -6.103 1.00 97.88 219 PHE A CA 1
ATOM 1747 C C . PHE A 1 219 ? 1.373 4.513 -5.390 1.00 97.88 219 PHE A C 1
ATOM 1749 O O . PHE A 1 219 ? 0.966 3.940 -4.379 1.00 97.88 219 PHE A O 1
ATOM 1756 N N . TYR A 1 220 ? 2.615 4.329 -5.846 1.00 98.00 220 TYR A N 1
ATOM 1757 C CA . TYR A 1 220 ? 3.546 3.432 -5.164 1.00 98.00 220 TYR A CA 1
ATOM 1758 C C . TYR A 1 220 ? 3.928 3.929 -3.756 1.00 98.00 220 TYR A C 1
ATOM 1760 O O . TYR A 1 220 ? 4.103 3.123 -2.838 1.00 98.00 220 TYR A O 1
ATOM 1768 N N . ALA A 1 221 ? 3.995 5.247 -3.545 1.00 96.69 221 ALA A N 1
ATOM 1769 C CA . ALA A 1 221 ? 4.249 5.841 -2.233 1.00 96.69 221 ALA A CA 1
ATOM 1770 C C . ALA A 1 221 ? 3.145 5.535 -1.202 1.00 96.69 221 ALA A C 1
ATOM 1772 O O . ALA A 1 221 ? 3.417 5.606 -0.007 1.00 96.69 221 ALA A O 1
ATOM 1773 N N . LEU A 1 222 ? 1.939 5.126 -1.619 1.00 95.94 222 LEU A N 1
ATOM 1774 C CA . LEU A 1 222 ? 0.857 4.701 -0.717 1.00 95.94 222 LEU A CA 1
ATOM 1775 C C . LEU A 1 222 ? 0.933 3.220 -0.318 1.00 95.94 222 LEU A C 1
ATOM 1777 O O . LEU A 1 222 ? 0.234 2.800 0.603 1.00 95.94 222 LEU A O 1
ATOM 1781 N N . ARG A 1 223 ? 1.805 2.416 -0.940 1.00 95.44 223 ARG A N 1
ATOM 1782 C CA . ARG A 1 223 ? 1.859 0.959 -0.722 1.00 95.44 223 ARG A CA 1
ATOM 1783 C C . ARG A 1 223 ? 2.065 0.566 0.748 1.00 95.44 223 ARG A C 1
ATOM 1785 O O . ARG A 1 223 ? 1.503 -0.424 1.204 1.00 95.44 223 ARG A O 1
ATOM 1792 N N . TRP A 1 224 ? 2.820 1.347 1.527 1.00 93.69 224 TRP A N 1
ATOM 1793 C CA . TRP A 1 224 ? 3.067 1.062 2.954 1.00 93.69 224 TRP A CA 1
ATOM 1794 C C . TRP A 1 224 ? 1.785 1.024 3.806 1.00 93.69 224 TRP A C 1
ATOM 1796 O O . TRP A 1 224 ? 1.803 0.503 4.921 1.00 93.69 224 TRP A O 1
ATOM 1806 N N . GLN A 1 225 ? 0.659 1.546 3.312 1.00 94.31 225 GLN A N 1
ATOM 1807 C CA . GLN A 1 225 ? -0.610 1.496 4.032 1.00 94.31 225 GLN A CA 1
ATOM 1808 C C . GLN A 1 225 ? -1.070 0.073 4.346 1.00 94.31 225 GLN A C 1
ATOM 1810 O O . GLN A 1 225 ? -1.637 -0.144 5.415 1.00 94.31 225 GLN A O 1
ATOM 1815 N N . VAL A 1 226 ? -0.775 -0.909 3.486 1.00 94.75 226 VAL A N 1
ATOM 1816 C CA . VAL A 1 226 ? -1.111 -2.311 3.779 1.00 94.75 226 VAL A CA 1
ATOM 1817 C C . VAL A 1 226 ? -0.341 -2.832 4.998 1.00 94.75 226 VAL A C 1
ATOM 1819 O O . VAL A 1 226 ? -0.902 -3.545 5.828 1.00 94.75 226 VAL A O 1
ATOM 1822 N N . GLU A 1 227 ? 0.908 -2.398 5.182 1.00 93.81 227 GLU A N 1
ATOM 1823 C CA . GLU A 1 227 ? 1.713 -2.732 6.363 1.00 93.81 227 GLU A CA 1
ATOM 1824 C C . GLU A 1 227 ? 1.166 -2.040 7.611 1.00 93.81 227 GLU A C 1
ATOM 1826 O O . GLU A 1 227 ? 1.127 -2.633 8.690 1.00 93.81 227 GLU A O 1
ATOM 1831 N N . ARG A 1 228 ? 0.681 -0.797 7.478 1.00 92.50 228 ARG A N 1
ATOM 1832 C CA . ARG A 1 228 ? 0.004 -0.115 8.586 1.00 92.50 228 ARG A CA 1
ATOM 1833 C C . ARG A 1 228 ? -1.299 -0.805 8.962 1.00 92.50 228 ARG A C 1
ATOM 1835 O O . ARG A 1 228 ? -1.588 -0.920 10.150 1.00 92.50 228 ARG A O 1
ATOM 1842 N N . PHE A 1 229 ? -2.061 -1.276 7.984 1.00 94.88 229 PHE A N 1
ATOM 1843 C CA . PHE A 1 229 ? -3.242 -2.085 8.232 1.00 94.88 229 PHE A CA 1
ATOM 1844 C C . PHE A 1 229 ? -2.873 -3.372 8.990 1.00 94.88 229 PHE A C 1
ATOM 1846 O O . PHE A 1 229 ? -3.479 -3.662 10.020 1.00 94.88 229 PHE A O 1
ATOM 1853 N N . HIS A 1 230 ? -1.819 -4.092 8.585 1.00 94.69 230 HIS A N 1
ATOM 1854 C CA . HIS A 1 230 ? -1.341 -5.263 9.339 1.00 94.69 230 HIS A CA 1
ATOM 1855 C C . HIS A 1 230 ? -0.873 -4.899 10.754 1.00 94.69 230 HIS A C 1
ATOM 1857 O O . HIS A 1 230 ? -1.148 -5.643 11.692 1.00 94.69 230 HIS A O 1
ATOM 1863 N N . TYR A 1 231 ? -0.224 -3.746 10.938 1.00 92.44 231 TYR A N 1
ATOM 1864 C CA . TYR A 1 231 ? 0.118 -3.229 12.265 1.00 92.44 231 TYR A CA 1
ATOM 1865 C C . TYR A 1 231 ? -1.134 -3.002 13.125 1.00 92.44 231 TYR A C 1
ATOM 1867 O O . TYR A 1 231 ? -1.151 -3.421 14.280 1.00 92.44 231 TYR A O 1
ATOM 1875 N N . THR A 1 232 ? -2.196 -2.410 12.568 1.00 92.88 232 THR A N 1
ATOM 1876 C CA . THR A 1 232 ? -3.490 -2.223 13.248 1.00 92.88 232 THR A CA 1
ATOM 1877 C C . THR A 1 232 ? -4.098 -3.550 13.706 1.00 92.88 232 THR A C 1
ATOM 1879 O O . THR A 1 232 ? -4.571 -3.634 14.840 1.00 92.88 232 THR A O 1
ATOM 1882 N N . LEU A 1 233 ? -4.043 -4.595 12.869 1.00 93.75 233 LEU A N 1
ATOM 1883 C CA . LEU A 1 233 ? -4.516 -5.935 13.242 1.00 93.75 233 LEU A CA 1
ATOM 1884 C C . LEU A 1 233 ? -3.689 -6.543 14.380 1.00 93.75 233 LEU A C 1
ATOM 1886 O O . LEU A 1 233 ? -4.234 -7.153 15.296 1.00 93.75 233 LEU A O 1
ATOM 1890 N N . LYS A 1 234 ? -2.367 -6.384 14.324 1.00 92.31 234 LYS A N 1
ATOM 1891 C CA . LYS A 1 234 ? -1.425 -6.984 15.270 1.00 92.31 234 LYS A CA 1
ATOM 1892 C C . LYS A 1 234 ? -1.232 -6.091 16.501 1.00 92.31 234 LYS A C 1
ATOM 1894 O O . LYS A 1 234 ? -2.185 -5.733 17.187 1.00 92.31 234 LYS A O 1
ATOM 1899 N N . SER A 1 235 ? 0.008 -5.721 16.801 1.00 88.12 235 SER A N 1
ATOM 1900 C CA . SER A 1 235 ? 0.398 -5.005 18.017 1.00 88.12 235 SER A CA 1
ATOM 1901 C C . SER A 1 235 ? -0.102 -3.557 18.103 1.00 88.12 235 SER A C 1
ATOM 1903 O O . SER A 1 235 ? -0.008 -2.945 19.168 1.00 88.12 235 SER A O 1
ATOM 1905 N N . GLY A 1 236 ? -0.633 -2.993 17.016 1.00 82.38 236 GLY A N 1
ATOM 1906 C CA . GLY A 1 236 ? -1.081 -1.605 16.954 1.00 82.38 236 GLY A CA 1
ATOM 1907 C C . GLY A 1 236 ? -2.436 -1.339 17.602 1.00 82.38 236 GLY A C 1
ATOM 1908 O O . GLY A 1 236 ? -2.612 -0.272 18.189 1.00 82.38 236 GLY A O 1
ATOM 1909 N N . ALA A 1 237 ? -3.388 -2.272 17.513 1.00 89.12 237 ALA A N 1
ATOM 1910 C CA . ALA A 1 237 ? -4.726 -2.078 18.075 1.00 89.12 237 ALA A CA 1
ATOM 1911 C C . ALA A 1 237 ? -5.401 -3.397 18.476 1.00 89.12 237 ALA A C 1
ATOM 1913 O O . ALA A 1 237 ? -5.660 -3.600 19.660 1.00 89.12 237 ALA A O 1
ATOM 1914 N N . LEU A 1 238 ? -5.665 -4.282 17.510 1.00 90.44 238 LEU A N 1
ATOM 1915 C CA . LEU A 1 238 ? -6.575 -5.420 17.695 1.00 90.44 238 LEU A CA 1
ATOM 1916 C C . LEU A 1 238 ? -5.923 -6.664 18.305 1.00 90.44 238 LEU A C 1
ATOM 1918 O O . LEU A 1 238 ? -6.633 -7.537 18.792 1.00 90.44 238 LEU A O 1
ATOM 1922 N N . GLN A 1 239 ? -4.590 -6.734 18.319 1.00 92.00 239 GLN A N 1
ATOM 1923 C CA . GLN A 1 239 ? -3.815 -7.789 18.975 1.00 92.00 239 GLN 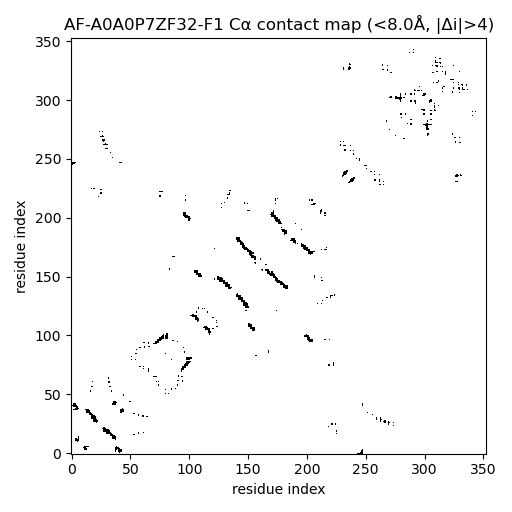A CA 1
ATOM 1924 C C . GLN A 1 239 ? -4.236 -9.203 18.553 1.00 92.00 239 GLN A C 1
ATOM 1926 O O . GLN A 1 239 ? -4.258 -10.117 19.373 1.00 92.00 239 GLN A O 1
ATOM 1931 N N . VAL A 1 240 ? -4.528 -9.411 17.264 1.00 92.00 240 VAL A N 1
ATOM 1932 C CA . VAL A 1 240 ? -5.021 -10.709 16.765 1.00 92.00 240 VAL A CA 1
ATOM 1933 C C . VAL A 1 240 ? -4.050 -11.875 16.991 1.00 92.00 240 VAL A C 1
ATOM 1935 O O . VAL A 1 240 ? -4.459 -13.031 16.996 1.00 92.00 240 VAL A O 1
ATOM 1938 N N . GLU A 1 241 ? -2.765 -11.591 17.211 1.00 91.25 241 GLU A N 1
ATOM 1939 C CA . GLU A 1 241 ? -1.743 -12.597 17.542 1.00 91.25 241 GLU A CA 1
ATOM 1940 C C . GLU A 1 241 ? -1.864 -13.123 18.988 1.00 91.25 241 GLU A C 1
ATOM 1942 O O . GLU A 1 241 ? -1.284 -14.159 19.302 1.00 91.25 241 GLU A O 1
ATOM 1947 N N . ASN A 1 242 ? -2.651 -12.463 19.848 1.00 91.31 242 ASN A N 1
ATOM 1948 C CA . ASN A 1 242 ? -2.936 -12.898 21.221 1.00 91.31 242 ASN A CA 1
ATOM 1949 C C . ASN A 1 242 ? -4.174 -13.810 21.319 1.00 91.31 242 ASN A C 1
ATOM 1951 O O . ASN A 1 242 ? -4.503 -14.274 22.411 1.00 91.31 242 ASN A O 1
ATOM 1955 N N . LEU A 1 243 ? -4.879 -14.060 20.209 1.00 88.56 243 LEU A N 1
ATOM 1956 C CA . LEU A 1 243 ? -6.061 -14.923 20.183 1.00 88.56 243 LEU A CA 1
ATOM 1957 C C . LEU A 1 243 ? -5.666 -16.383 20.459 1.00 88.56 243 LEU A C 1
ATOM 1959 O O . LEU A 1 243 ? -4.817 -16.948 19.772 1.00 88.56 243 LEU A O 1
ATOM 1963 N N . GLN A 1 244 ? -6.315 -17.009 21.443 1.00 86.06 244 GLN A N 1
ATOM 1964 C CA . GLN A 1 244 ? -6.013 -18.373 21.898 1.00 86.06 244 GLN A CA 1
ATOM 1965 C C . GLN A 1 244 ? -7.087 -19.376 21.457 1.00 86.06 244 GLN A C 1
ATOM 1967 O O . GLN A 1 244 ? -7.722 -20.027 22.280 1.00 86.06 244 GLN A O 1
ATOM 1972 N N . PHE A 1 245 ? -7.315 -19.492 20.148 1.00 88.31 245 PHE A N 1
ATOM 1973 C CA . PHE A 1 245 ? -8.209 -20.523 19.611 1.00 88.31 245 PHE A CA 1
ATOM 1974 C C . PHE A 1 245 ? -7.493 -21.876 19.476 1.00 88.31 245 PHE A C 1
ATOM 1976 O O . PHE A 1 245 ? -6.294 -21.944 19.200 1.00 88.31 245 PHE A O 1
ATOM 1983 N N . ASP A 1 246 ? -8.232 -22.976 19.625 1.00 86.62 246 ASP A N 1
ATOM 1984 C CA . ASP A 1 246 ? -7.676 -24.332 19.497 1.00 86.62 246 ASP A CA 1
ATOM 1985 C C . ASP A 1 246 ? -7.716 -24.896 18.073 1.00 86.62 246 ASP A C 1
ATOM 1987 O O . ASP A 1 246 ? -6.947 -25.809 17.738 1.00 86.62 246 ASP A O 1
ATOM 1991 N N . ASP A 1 247 ? -8.551 -24.302 17.224 1.00 87.38 247 ASP A N 1
ATOM 1992 C CA . ASP A 1 247 ? -8.792 -24.689 15.840 1.00 87.38 247 ASP A CA 1
ATOM 1993 C C . ASP A 1 247 ? -8.404 -23.567 14.861 1.00 87.38 247 ASP A C 1
ATOM 1995 O O . ASP A 1 247 ? -8.618 -22.375 15.108 1.00 87.38 247 ASP A O 1
ATOM 1999 N N . ILE A 1 248 ? -7.832 -23.963 13.723 1.00 90.19 248 ILE A N 1
ATOM 2000 C CA . ILE A 1 248 ? -7.352 -23.024 12.714 1.00 90.19 248 ILE A CA 1
ATOM 2001 C C . ILE A 1 248 ? -8.484 -22.383 11.909 1.00 90.19 248 ILE A C 1
ATOM 2003 O O . ILE A 1 248 ? -8.364 -21.215 11.544 1.00 90.19 248 ILE A O 1
ATOM 2007 N N . HIS A 1 249 ? -9.586 -23.093 11.651 1.00 90.38 249 HIS A N 1
ATOM 2008 C CA . HIS A 1 249 ? -10.721 -22.509 10.933 1.00 90.38 249 HIS A CA 1
ATOM 2009 C C . HIS A 1 249 ? -11.376 -21.404 11.765 1.00 90.38 249 HIS A C 1
ATOM 2011 O O . HIS A 1 249 ? -11.671 -20.326 11.255 1.00 90.38 249 HIS A O 1
ATOM 2017 N N . THR A 1 250 ? -11.506 -21.636 13.068 1.00 91.50 250 THR A N 1
ATOM 2018 C CA . THR A 1 250 ? -12.001 -20.664 14.044 1.00 91.50 250 THR A CA 1
ATOM 2019 C C . THR A 1 250 ? -11.091 -19.438 14.109 1.00 91.50 250 THR A C 1
ATOM 2021 O O . THR A 1 250 ? -11.581 -18.310 14.054 1.00 91.50 250 THR A O 1
ATOM 2024 N N . LEU A 1 251 ? -9.766 -19.637 14.130 1.00 91.69 251 LEU A N 1
ATOM 2025 C CA . LEU A 1 251 ? -8.810 -18.532 14.033 1.00 91.69 251 LEU A CA 1
ATOM 2026 C C . LEU A 1 251 ? -8.982 -17.743 12.730 1.00 91.69 251 LEU A C 1
ATOM 2028 O O . LEU A 1 251 ? -9.025 -16.521 12.776 1.00 91.69 251 LEU A O 1
ATOM 2032 N N . VAL A 1 252 ? -9.093 -18.404 11.576 1.00 92.88 252 VAL A N 1
ATOM 2033 C CA . VAL A 1 252 ? -9.266 -17.725 10.279 1.00 92.88 252 VAL A CA 1
ATOM 2034 C C . VAL A 1 252 ? -10.575 -16.935 10.221 1.00 92.88 252 VAL A C 1
ATOM 2036 O O . VAL A 1 252 ? -10.576 -15.794 9.753 1.00 92.88 252 VAL A O 1
ATOM 2039 N N . ASN A 1 253 ? -11.670 -17.486 10.747 1.00 93.56 253 ASN A N 1
ATOM 2040 C CA . ASN A 1 253 ? -12.949 -16.783 10.842 1.00 93.56 253 ASN A CA 1
ATOM 2041 C C . ASN A 1 253 ? -12.826 -15.533 11.723 1.00 93.56 253 ASN A C 1
ATOM 2043 O O . ASN A 1 253 ? -13.249 -14.448 11.321 1.00 93.56 253 ASN A O 1
ATOM 2047 N N . ALA A 1 254 ? -12.176 -15.659 12.884 1.00 93.06 254 ALA A N 1
ATOM 2048 C CA . ALA A 1 254 ? -11.897 -14.522 13.752 1.00 93.06 254 ALA A CA 1
ATOM 2049 C C . ALA A 1 254 ? -11.009 -13.483 13.049 1.00 93.06 254 ALA A C 1
ATOM 2051 O O . ALA A 1 254 ? -11.343 -12.304 13.043 1.00 93.06 254 ALA A O 1
ATOM 2052 N N . LEU A 1 255 ? -9.918 -13.896 12.396 1.00 94.06 255 LEU A N 1
ATOM 2053 C CA . LEU A 1 255 ? -9.027 -13.000 11.647 1.00 94.06 255 LEU A CA 1
ATOM 2054 C C . LEU A 1 255 ? -9.757 -12.255 10.528 1.00 94.06 255 LEU A C 1
ATOM 2056 O O . LEU A 1 255 ? -9.472 -11.079 10.301 1.00 94.06 255 LEU A O 1
ATOM 2060 N N . SER A 1 256 ? -10.696 -12.910 9.849 1.00 94.00 256 SER A N 1
ATOM 2061 C CA . SER A 1 256 ? -11.524 -12.288 8.811 1.00 94.00 256 SER A CA 1
ATOM 2062 C C . SER A 1 256 ? -12.428 -11.212 9.420 1.00 94.00 256 SER A C 1
ATOM 2064 O O . SER A 1 256 ? -12.451 -10.078 8.947 1.00 94.00 256 SER A O 1
ATOM 2066 N N . PHE A 1 257 ? -13.084 -11.513 10.545 1.00 92.25 257 PHE A N 1
ATOM 2067 C CA . PHE A 1 257 ? -13.887 -10.536 11.284 1.00 92.25 257 PHE A CA 1
ATOM 2068 C C . PHE A 1 257 ? -13.049 -9.350 11.790 1.00 92.25 257 PHE A C 1
ATOM 2070 O O . PHE A 1 257 ? -13.378 -8.192 11.532 1.00 92.25 257 PHE A O 1
ATOM 2077 N N . TYR A 1 258 ? -11.910 -9.616 12.435 1.00 93.06 258 TYR A N 1
ATOM 2078 C CA . TYR A 1 258 ? -10.984 -8.571 12.875 1.00 93.06 258 TYR A CA 1
ATOM 2079 C C . TYR A 1 258 ? -10.423 -7.759 11.708 1.00 93.06 258 TYR A C 1
ATOM 2081 O O . TYR A 1 258 ? -10.110 -6.588 11.890 1.00 93.06 258 TYR A O 1
ATOM 2089 N N . SER A 1 259 ? -10.316 -8.333 10.509 1.00 95.06 259 SER A N 1
ATOM 2090 C CA . SER A 1 259 ? -9.901 -7.592 9.317 1.00 95.06 259 SER A CA 1
ATOM 2091 C C . SER A 1 259 ? -10.932 -6.543 8.907 1.00 95.06 259 SER A C 1
ATOM 2093 O O . SER A 1 259 ? -10.535 -5.436 8.540 1.00 95.06 259 SER A O 1
ATOM 2095 N N . VAL A 1 260 ? -12.231 -6.843 9.050 1.00 91.88 260 VAL A N 1
ATOM 2096 C CA . VAL A 1 260 ? -13.324 -5.875 8.850 1.00 91.88 260 VAL A CA 1
ATOM 2097 C C . VAL A 1 260 ? -13.208 -4.717 9.841 1.00 91.88 260 VAL A C 1
ATOM 2099 O O . VAL A 1 260 ? -13.105 -3.560 9.439 1.00 91.88 260 VAL A O 1
ATOM 2102 N N . VAL A 1 261 ? -13.124 -5.028 11.135 1.00 90.19 261 VAL A N 1
ATOM 2103 C CA . VAL A 1 261 ? -12.975 -4.010 12.188 1.00 90.19 261 VAL A CA 1
ATOM 2104 C C . VAL A 1 261 ? -11.681 -3.208 12.001 1.00 90.19 261 VAL A C 1
ATOM 2106 O O . VAL A 1 261 ? -11.649 -1.987 12.145 1.00 90.19 261 VAL A O 1
ATOM 2109 N N . GLY A 1 262 ? -10.597 -3.890 11.637 1.00 92.62 262 GLY A N 1
ATOM 2110 C CA . GLY A 1 262 ? -9.278 -3.303 11.462 1.00 92.62 262 GLY A CA 1
ATOM 2111 C C . GLY A 1 262 ? -9.223 -2.285 10.335 1.00 92.62 262 GLY A C 1
ATOM 2112 O O . GLY A 1 262 ? -8.609 -1.233 10.515 1.00 92.62 262 GLY A O 1
ATOM 2113 N N . TRP A 1 263 ? -9.865 -2.552 9.191 1.00 92.75 263 TRP A N 1
ATOM 2114 C CA . TRP A 1 263 ? -9.860 -1.584 8.096 1.00 92.75 263 TRP A CA 1
ATOM 2115 C C . TRP A 1 263 ? -10.764 -0.392 8.416 1.00 92.75 263 TRP A C 1
ATOM 2117 O O . TRP A 1 263 ? -10.393 0.720 8.070 1.00 92.75 263 TRP A O 1
ATOM 2127 N N . GLN A 1 264 ? -11.882 -0.578 9.130 1.00 90.81 264 GLN A N 1
ATOM 2128 C CA . GLN A 1 264 ? -12.752 0.528 9.558 1.00 90.81 264 GLN A CA 1
ATOM 2129 C C . GLN A 1 264 ? -12.035 1.457 10.546 1.00 90.81 264 GLN A C 1
ATOM 2131 O O . GLN A 1 264 ? -12.048 2.677 10.383 1.00 90.81 264 GLN A O 1
ATOM 2136 N N . LEU A 1 265 ? -11.326 0.886 11.527 1.00 91.06 265 LEU A N 1
ATOM 2137 C CA . LEU A 1 265 ? -10.452 1.636 12.438 1.00 91.06 265 LEU A CA 1
ATOM 2138 C C . LEU A 1 265 ? -9.367 2.404 11.683 1.00 91.06 265 LEU A C 1
ATOM 2140 O O . LEU A 1 265 ? -9.051 3.559 11.995 1.00 91.06 265 LEU A O 1
ATOM 2144 N N . PHE A 1 266 ? -8.785 1.748 10.683 1.00 91.31 266 PHE A N 1
ATOM 2145 C CA . PHE A 1 266 ? -7.769 2.336 9.833 1.00 91.31 266 PHE A CA 1
ATOM 2146 C C . PHE A 1 266 ? -8.340 3.485 8.985 1.00 91.31 266 PHE A C 1
ATOM 2148 O O . PHE A 1 266 ? -7.760 4.569 8.976 1.00 91.31 266 PHE A O 1
ATOM 2155 N N . ALA A 1 267 ? -9.515 3.300 8.380 1.00 91.50 267 ALA A N 1
ATOM 2156 C CA . ALA A 1 267 ? -10.235 4.304 7.605 1.00 91.50 267 ALA A CA 1
ATOM 2157 C C . ALA A 1 267 ? -10.596 5.527 8.452 1.00 91.50 267 ALA A C 1
ATOM 2159 O O . ALA A 1 267 ? -10.286 6.645 8.054 1.00 91.50 267 ALA A O 1
ATOM 2160 N N . LEU A 1 268 ? -11.136 5.332 9.661 1.00 90.38 268 LEU A N 1
ATOM 2161 C CA . LEU A 1 268 ? -11.435 6.426 10.589 1.00 90.38 268 LEU A CA 1
ATOM 2162 C C . LEU A 1 268 ? -10.178 7.246 10.918 1.00 90.38 268 LEU A C 1
ATOM 2164 O O . LEU A 1 268 ? -10.214 8.474 10.912 1.00 90.38 268 LEU A O 1
ATOM 2168 N N . THR A 1 269 ? -9.045 6.573 11.148 1.00 89.38 269 THR A N 1
ATOM 2169 C CA . THR A 1 269 ? -7.763 7.242 11.426 1.00 89.38 269 THR A CA 1
ATOM 2170 C C . THR A 1 269 ? -7.318 8.140 10.264 1.00 89.38 269 THR A C 1
ATOM 2172 O O . THR A 1 269 ? -6.706 9.182 10.501 1.00 89.38 269 THR A O 1
ATOM 2175 N N . TYR A 1 270 ? -7.600 7.746 9.021 1.00 89.69 270 TYR A N 1
ATOM 2176 C CA . TYR A 1 270 ? -7.214 8.493 7.820 1.00 89.69 270 TYR A CA 1
ATOM 2177 C C . TYR A 1 270 ? -8.235 9.562 7.442 1.00 89.69 270 TYR A C 1
ATOM 2179 O O . TYR A 1 270 ? -7.819 10.657 7.082 1.00 89.69 270 TYR A O 1
ATOM 2187 N N . ALA A 1 271 ? -9.530 9.315 7.636 1.00 89.69 271 ALA A N 1
ATOM 2188 C CA . ALA A 1 271 ? -10.585 10.302 7.417 1.00 89.69 271 ALA A CA 1
ATOM 2189 C C . ALA A 1 271 ? -10.348 11.574 8.250 1.00 89.69 271 ALA A C 1
ATOM 2191 O O . ALA A 1 271 ? -10.435 12.685 7.736 1.00 89.69 271 ALA A O 1
ATOM 2192 N N . ILE A 1 272 ? -9.933 11.418 9.516 1.00 88.94 272 ILE A N 1
ATOM 2193 C CA . ILE A 1 272 ? -9.572 12.550 10.388 1.00 88.94 272 ILE A CA 1
ATOM 2194 C C . ILE A 1 272 ? -8.384 13.347 9.827 1.00 88.94 272 ILE A C 1
ATOM 2196 O O . ILE A 1 272 ? -8.331 14.566 9.973 1.00 88.94 272 ILE A O 1
ATOM 2200 N N . ARG A 1 273 ? -7.401 12.663 9.230 1.00 85.44 273 ARG A N 1
ATOM 2201 C CA . ARG A 1 273 ? -6.188 13.294 8.684 1.00 85.44 273 ARG A CA 1
ATOM 2202 C C . ARG A 1 273 ? -6.449 13.988 7.355 1.00 85.44 273 ARG A C 1
ATOM 2204 O O . ARG A 1 273 ? -5.802 14.989 7.076 1.00 85.44 273 ARG A O 1
ATOM 2211 N N . GLU A 1 274 ? -7.346 13.430 6.551 1.00 86.19 274 GLU A N 1
ATOM 2212 C CA . GLU A 1 274 ? -7.723 13.965 5.249 1.00 86.19 274 GLU A CA 1
ATOM 2213 C C . GLU A 1 274 ? -8.617 15.198 5.395 1.00 86.19 274 GLU A C 1
ATOM 2215 O O . GLU A 1 274 ? -8.304 16.248 4.837 1.00 86.19 274 GLU A O 1
ATOM 2220 N N . ASN A 1 275 ? -9.707 15.093 6.163 1.00 88.19 275 ASN A N 1
ATOM 2221 C CA . ASN A 1 275 ? -10.619 16.205 6.405 1.00 88.19 275 ASN A CA 1
ATOM 2222 C C . ASN A 1 275 ? -11.359 16.051 7.742 1.00 88.19 275 ASN A C 1
ATOM 2224 O O . ASN A 1 275 ? -12.458 15.499 7.817 1.00 88.19 275 ASN A O 1
ATOM 2228 N N . SER A 1 276 ? -10.772 16.602 8.804 1.00 89.50 276 SER A N 1
ATOM 2229 C CA . SER A 1 276 ? -11.342 16.551 10.154 1.00 89.50 276 SER A CA 1
ATOM 2230 C C . SER A 1 276 ? -12.703 17.250 10.278 1.00 89.50 276 SER A C 1
ATOM 2232 O O . SER A 1 276 ? -13.501 16.870 11.134 1.00 89.50 276 SER A O 1
ATOM 2234 N N . GLU A 1 277 ? -12.980 18.232 9.413 1.00 92.06 277 GLU A N 1
ATOM 2235 C CA . GLU A 1 277 ? -14.197 19.054 9.426 1.00 92.06 277 GLU A CA 1
ATOM 2236 C C . GLU A 1 277 ? -15.352 18.454 8.614 1.00 92.06 277 GLU A C 1
ATOM 2238 O O . GLU A 1 277 ? -16.466 18.983 8.628 1.00 92.06 277 GLU A O 1
ATOM 2243 N N . GLN A 1 278 ? -15.125 17.338 7.912 1.00 92.06 278 GLN A N 1
ATOM 2244 C CA . GLN A 1 278 ? -16.194 16.623 7.220 1.00 92.06 278 GLN A CA 1
ATOM 2245 C C . GLN A 1 278 ? -17.291 16.210 8.209 1.00 92.06 278 GLN A C 1
ATOM 2247 O O . GLN A 1 278 ? -17.020 15.924 9.375 1.00 92.06 278 GLN A O 1
ATOM 2252 N N . SER A 1 279 ? -18.541 16.156 7.739 1.00 92.75 279 SER A N 1
ATOM 2253 C CA . SER A 1 279 ? -19.681 15.776 8.575 1.00 92.75 279 SER A CA 1
ATOM 2254 C C . SER A 1 279 ? -19.470 14.427 9.270 1.00 92.75 279 SER A C 1
ATOM 2256 O O . SER A 1 279 ? -19.152 13.434 8.617 1.00 92.75 279 SER A O 1
ATOM 2258 N N . ALA A 1 280 ? -19.746 14.371 10.576 1.00 90.31 280 ALA A N 1
ATOM 2259 C CA . ALA A 1 280 ? -19.707 13.141 11.367 1.00 90.31 280 ALA A CA 1
ATOM 2260 C C . ALA A 1 280 ? -20.578 12.027 10.765 1.00 90.31 280 ALA A C 1
ATOM 2262 O O . ALA A 1 280 ? -20.204 10.859 10.810 1.00 90.31 280 ALA A O 1
ATOM 2263 N N . ARG A 1 281 ? -21.704 12.399 10.141 1.00 89.88 281 ARG A N 1
ATOM 2264 C CA . ARG A 1 281 ? -22.657 11.471 9.510 1.00 89.88 281 ARG A CA 1
ATOM 2265 C C . ARG A 1 281 ? -22.11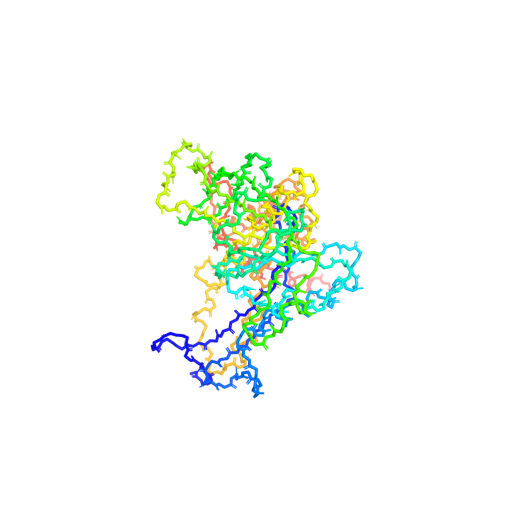3 10.769 8.265 1.00 89.88 281 ARG A C 1
ATOM 2267 O O . ARG A 1 281 ? -22.749 9.855 7.759 1.00 89.88 281 ARG A O 1
ATOM 2274 N N . ALA A 1 282 ? -20.959 11.196 7.752 1.00 86.81 282 ALA A N 1
ATOM 2275 C CA . ALA A 1 282 ? -20.276 10.481 6.680 1.00 86.81 282 ALA A CA 1
ATOM 2276 C C . ALA A 1 282 ? -19.599 9.190 7.173 1.00 86.81 282 ALA A C 1
ATOM 2278 O O . ALA A 1 282 ? -19.269 8.338 6.353 1.00 86.81 282 ALA A O 1
ATOM 2279 N N . VAL A 1 283 ? -19.367 9.058 8.487 1.00 85.31 283 VAL A N 1
ATOM 2280 C CA . VAL A 1 283 ? -18.613 7.940 9.082 1.00 85.31 283 VAL A CA 1
ATOM 2281 C C . VAL A 1 283 ? -19.368 7.255 10.222 1.00 85.31 283 VAL A C 1
ATOM 2283 O O . VAL A 1 283 ? -19.259 6.042 10.365 1.00 85.31 283 VAL A O 1
ATOM 2286 N N . PHE A 1 284 ? -20.130 8.008 11.013 1.00 87.06 284 PHE A N 1
ATOM 2287 C CA . PHE A 1 284 ? -20.923 7.507 12.136 1.00 87.06 284 PHE A CA 1
ATOM 2288 C C . PHE A 1 284 ? -22.406 7.502 11.781 1.00 87.06 284 PHE A C 1
ATOM 2290 O O . PHE A 1 284 ? -22.894 8.435 11.134 1.00 87.06 284 PHE A O 1
ATOM 2297 N N . ASP A 1 285 ? -23.132 6.485 12.239 1.00 89.25 285 ASP A N 1
ATOM 2298 C CA . ASP A 1 285 ? -24.583 6.444 12.065 1.00 89.25 285 ASP A CA 1
ATOM 2299 C C . ASP A 1 285 ? -25.304 7.451 12.987 1.00 89.25 285 ASP A C 1
ATOM 2301 O O . ASP A 1 285 ? -24.719 8.036 13.906 1.00 89.25 285 ASP A O 1
ATOM 2305 N N . GLU A 1 286 ? -26.595 7.696 12.743 1.00 89.06 286 GLU A N 1
ATOM 2306 C CA . GLU A 1 286 ? -27.352 8.680 13.530 1.00 89.06 286 GLU A CA 1
ATOM 2307 C C . GLU A 1 286 ? -27.433 8.318 15.019 1.00 89.06 286 GLU A C 1
ATOM 2309 O O . GLU A 1 286 ? -27.350 9.208 15.870 1.00 89.06 286 GLU A O 1
ATOM 2314 N N . SER A 1 287 ? -27.534 7.026 15.342 1.00 88.25 287 SER A N 1
ATOM 2315 C CA . SER A 1 287 ? -27.605 6.543 16.724 1.00 88.25 287 SER A CA 1
ATOM 2316 C C . SER A 1 287 ? -26.284 6.750 17.470 1.00 88.25 287 SER A C 1
ATOM 2318 O O . SER A 1 287 ? -26.282 7.143 18.635 1.00 88.25 287 SER A O 1
ATOM 2320 N N . GLU A 1 288 ? -25.153 6.570 16.789 1.00 90.75 288 GLU A N 1
ATOM 2321 C CA . GLU A 1 288 ? -23.808 6.794 17.310 1.00 90.75 288 GLU A CA 1
ATOM 2322 C C . GLU A 1 288 ? -23.557 8.277 17.539 1.00 90.75 288 GLU A C 1
ATOM 2324 O O . GLU A 1 288 ? -23.064 8.658 18.601 1.00 90.75 288 GLU A O 1
ATOM 2329 N N . VAL A 1 289 ? -23.955 9.128 16.590 1.00 91.75 289 VAL A N 1
ATOM 2330 C CA . VAL A 1 289 ? -23.865 10.582 16.753 1.00 91.75 289 VAL A CA 1
ATOM 2331 C C . VAL A 1 289 ? -24.699 11.033 17.953 1.00 91.75 289 VAL A C 1
ATOM 2333 O O . VAL A 1 289 ? -24.189 11.774 18.790 1.00 91.75 289 VAL A O 1
ATOM 2336 N N . MET A 1 290 ? -25.944 10.567 18.085 1.00 89.50 290 MET A N 1
ATOM 2337 C CA . MET A 1 290 ? -26.799 10.894 19.233 1.00 89.50 290 MET A CA 1
ATOM 2338 C C . MET A 1 290 ? -26.202 10.418 20.561 1.00 89.50 290 MET A C 1
ATOM 2340 O O . MET A 1 290 ? -26.139 11.180 21.526 1.00 89.50 290 MET A O 1
ATOM 2344 N N . LEU A 1 291 ? -25.715 9.178 20.615 1.00 89.62 291 LEU A N 1
ATOM 2345 C CA . LEU A 1 291 ? -25.092 8.617 21.810 1.00 89.62 291 LEU A CA 1
ATOM 2346 C C . LEU A 1 291 ? -23.853 9.423 22.222 1.00 89.62 291 LEU A C 1
ATOM 2348 O O . LEU A 1 291 ? -23.710 9.805 23.383 1.00 89.62 291 LEU A O 1
ATOM 2352 N N . LEU A 1 292 ? -22.979 9.742 21.268 1.00 91.25 292 LEU A N 1
ATOM 2353 C CA . LEU A 1 292 ? -21.784 10.538 21.523 1.00 91.25 292 LEU A CA 1
ATOM 2354 C C . LEU A 1 292 ? -22.129 11.976 21.944 1.00 91.25 292 LEU A C 1
ATOM 2356 O O . LEU A 1 292 ? -21.440 12.535 22.803 1.00 91.25 292 LEU A O 1
ATOM 2360 N N . GLN A 1 293 ? -23.195 12.575 21.403 1.00 92.38 293 GLN A N 1
ATOM 2361 C CA . GLN A 1 293 ? -23.693 13.885 21.844 1.00 92.38 293 GLN A CA 1
ATOM 2362 C C . GLN A 1 293 ? -24.161 13.832 23.301 1.00 92.38 293 GLN A C 1
ATOM 2364 O O . GLN A 1 293 ? -23.773 14.689 24.097 1.00 92.38 293 GLN A O 1
ATOM 2369 N N . ASN A 1 294 ? -24.911 12.792 23.673 1.00 87.69 294 ASN A N 1
ATOM 2370 C CA . ASN A 1 294 ? -25.398 12.599 25.038 1.00 87.69 294 ASN A CA 1
ATOM 2371 C C . ASN A 1 294 ? -24.246 12.427 26.035 1.00 87.69 294 ASN A C 1
ATOM 2373 O O . ASN A 1 294 ? -24.231 13.081 27.077 1.00 87.69 294 ASN A O 1
ATOM 2377 N N . VAL A 1 295 ? -23.245 11.604 25.705 1.00 84.06 295 VAL A N 1
ATOM 2378 C CA . VAL A 1 295 ? -22.126 11.339 26.624 1.00 84.06 295 VAL A CA 1
ATOM 2379 C C . VAL A 1 295 ? -21.138 12.507 26.698 1.00 84.06 295 VAL A C 1
ATOM 2381 O O . VAL A 1 295 ? -20.563 12.784 27.752 1.00 84.06 295 VAL A O 1
ATOM 2384 N N . SER A 1 296 ? -20.913 13.219 25.592 1.00 86.50 296 SER A N 1
ATOM 2385 C CA . SER A 1 296 ? -19.987 14.357 25.581 1.00 86.50 296 SER A CA 1
ATOM 2386 C C . SER A 1 296 ? -20.617 15.672 26.044 1.00 86.50 296 SER A C 1
ATOM 2388 O O . SER A 1 296 ? -19.866 16.593 26.384 1.00 86.50 296 SER A O 1
ATOM 2390 N N . SER A 1 297 ? -21.955 15.750 26.055 1.00 86.88 297 SER A N 1
ATOM 2391 C CA . SER A 1 297 ? -22.755 16.970 26.238 1.00 86.88 297 SER A CA 1
ATOM 2392 C C . SER A 1 297 ? -22.366 18.088 25.262 1.00 86.88 297 SER A C 1
ATOM 2394 O O . SER A 1 297 ? -22.433 19.273 25.587 1.00 86.88 297 SER A O 1
ATOM 2396 N N . LYS A 1 298 ? -21.909 17.715 24.063 1.00 88.31 298 LYS A N 1
ATOM 2397 C CA . LYS A 1 298 ? -21.510 18.633 22.994 1.00 88.31 298 LYS A CA 1
ATOM 2398 C C . LYS A 1 298 ? -22.234 18.277 21.710 1.00 88.31 298 LYS A C 1
ATOM 2400 O O . LYS A 1 298 ? -22.503 17.111 21.440 1.00 88.31 298 LYS A O 1
ATOM 2405 N N . LYS A 1 299 ? -22.506 19.291 20.889 1.00 91.25 299 LYS A N 1
ATOM 2406 C CA . LYS A 1 299 ? -22.988 19.076 19.527 1.00 91.25 299 LYS A CA 1
ATOM 2407 C C . LYS A 1 299 ? -21.877 18.416 18.713 1.00 91.25 299 LYS A C 1
ATOM 2409 O O . LYS A 1 299 ? -20.739 18.867 18.758 1.00 91.25 299 LYS A O 1
ATOM 2414 N N . ILE A 1 300 ? -22.236 17.377 17.971 1.00 92.62 300 ILE A N 1
ATOM 2415 C CA . ILE A 1 300 ? -21.330 16.680 17.056 1.00 92.62 300 ILE A CA 1
ATOM 2416 C C . ILE A 1 300 ? -21.740 17.044 15.642 1.00 92.62 300 ILE A C 1
ATOM 2418 O O . ILE A 1 300 ? -22.840 16.688 15.212 1.00 92.62 300 ILE A O 1
ATOM 2422 N N . VAL A 1 301 ? -20.877 17.790 14.957 1.00 92.44 301 VAL A N 1
ATOM 2423 C CA . VAL A 1 301 ? -21.073 18.196 13.564 1.00 92.44 301 VAL A CA 1
ATOM 2424 C C . VAL A 1 301 ? -20.040 17.514 12.680 1.00 92.44 301 VAL A C 1
ATOM 2426 O O . VAL A 1 301 ? -20.416 16.957 11.646 1.00 92.44 301 VAL A O 1
ATOM 2429 N N . SER A 1 302 ? -18.774 17.510 13.099 1.00 94.56 302 SER A N 1
ATOM 2430 C CA . SER A 1 302 ? -17.654 16.993 12.313 1.00 94.56 302 SER A CA 1
ATOM 2431 C C . SER A 1 302 ? -17.132 15.634 12.796 1.00 94.56 302 SER A C 1
ATOM 2433 O O . SER A 1 302 ? -17.402 15.196 13.919 1.00 94.56 302 SER A O 1
ATOM 2435 N N . ILE A 1 303 ? -16.345 14.959 11.952 1.00 93.06 303 ILE A N 1
ATOM 2436 C CA . ILE A 1 303 ? -15.599 13.751 12.332 1.00 93.06 303 ILE A CA 1
ATOM 2437 C C . ILE A 1 303 ? -14.679 14.056 13.524 1.00 93.06 303 ILE A C 1
ATOM 2439 O O . ILE A 1 303 ? -14.568 13.228 14.429 1.00 93.06 303 ILE A O 1
ATOM 2443 N N . ALA A 1 304 ? -14.063 15.245 13.572 1.00 92.75 304 ALA A N 1
ATOM 2444 C CA . ALA A 1 304 ? -13.261 15.682 14.712 1.00 92.75 304 ALA A CA 1
ATOM 2445 C C . ALA A 1 304 ? -14.066 15.678 16.019 1.00 92.75 304 ALA A C 1
ATOM 2447 O O . ALA A 1 304 ? -13.612 15.099 17.009 1.00 92.75 304 ALA A O 1
ATOM 2448 N N . ASP A 1 305 ? -15.268 16.266 16.014 1.00 92.94 305 ASP A N 1
ATOM 2449 C CA . ASP A 1 305 ? -16.146 16.298 17.187 1.00 92.94 305 ASP A CA 1
ATOM 2450 C C . ASP A 1 305 ? -16.485 14.882 17.657 1.00 92.94 305 ASP A C 1
ATOM 2452 O O . ASP A 1 305 ? -16.361 14.567 18.844 1.00 92.94 305 ASP A O 1
ATOM 2456 N N . ALA A 1 306 ? -16.879 14.017 16.715 1.00 92.69 306 ALA A N 1
ATOM 2457 C CA . ALA A 1 306 ? -17.268 12.641 16.996 1.00 92.69 306 ALA A CA 1
ATOM 2458 C C . ALA A 1 306 ? -16.111 11.846 17.609 1.00 92.69 306 ALA A C 1
ATOM 2460 O O . ALA A 1 306 ? -16.273 11.186 18.634 1.00 92.69 306 ALA A O 1
ATOM 2461 N N . VAL A 1 307 ? -14.916 11.960 17.032 1.00 92.56 307 VAL A N 1
ATOM 2462 C CA . VAL A 1 307 ? -13.723 11.247 17.494 1.00 92.56 307 VAL A CA 1
ATOM 2463 C C . VAL A 1 307 ? -13.250 11.751 18.856 1.00 92.56 307 VAL A C 1
ATOM 2465 O O . VAL A 1 307 ? -12.873 10.953 19.717 1.00 92.56 307 VAL A O 1
ATOM 2468 N N . LEU A 1 308 ? -13.274 13.061 19.098 1.00 92.19 308 LEU A N 1
ATOM 2469 C CA . LEU A 1 308 ? -12.915 13.611 20.404 1.00 92.19 308 LEU A CA 1
ATOM 2470 C C . LEU A 1 308 ? -13.941 13.220 21.478 1.00 92.19 308 LEU A C 1
ATOM 2472 O O . LEU A 1 308 ? -13.544 12.842 22.579 1.00 92.19 308 LEU A O 1
ATOM 2476 N N . ALA A 1 309 ? -15.240 13.232 21.161 1.00 91.75 309 ALA A N 1
ATOM 2477 C CA . ALA A 1 309 ? -16.292 12.733 22.050 1.00 91.75 309 ALA A CA 1
ATOM 2478 C C . ALA A 1 309 ? -16.100 11.243 22.381 1.00 91.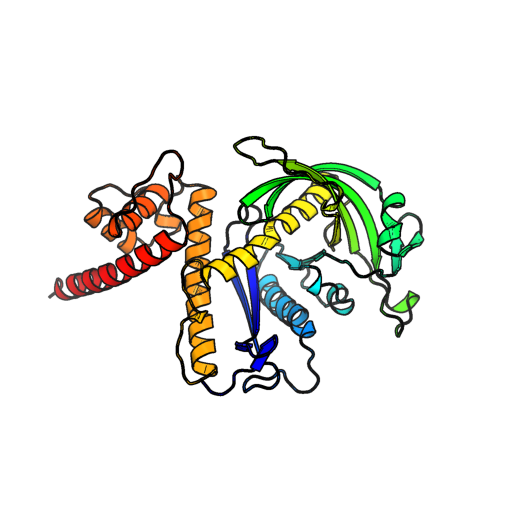75 309 ALA A C 1
ATOM 2480 O O . ALA A 1 309 ? -16.128 10.856 23.549 1.00 91.75 309 ALA A O 1
ATOM 2481 N N . LEU A 1 310 ? -15.825 10.431 21.362 1.00 91.12 310 LEU A N 1
ATOM 2482 C CA . LEU A 1 310 ? -15.565 8.999 21.468 1.00 91.12 310 LEU A CA 1
ATOM 2483 C C . LEU A 1 310 ? -14.342 8.704 22.342 1.00 91.12 310 LEU A C 1
ATOM 2485 O O . LEU A 1 310 ? -14.380 7.869 23.239 1.00 91.12 310 LEU A O 1
ATOM 2489 N N . THR A 1 311 ? -13.241 9.415 22.126 1.00 90.94 311 THR A N 1
ATOM 2490 C CA . THR A 1 311 ? -11.994 9.160 22.861 1.00 90.94 311 THR A CA 1
ATOM 2491 C C . THR A 1 311 ? -11.988 9.757 24.269 1.00 90.94 311 THR A C 1
ATOM 2493 O O . THR A 1 311 ? -11.286 9.252 25.149 1.00 90.94 311 THR A O 1
ATOM 2496 N N . LYS A 1 312 ? -12.856 10.736 24.553 1.00 88.56 312 LYS A N 1
ATOM 2497 C CA . LYS A 1 312 ? -13.138 11.189 25.923 1.00 88.56 312 LYS A CA 1
ATOM 2498 C C . LYS A 1 312 ? -13.674 10.051 26.798 1.00 88.56 312 LYS A C 1
ATOM 2500 O O . LYS A 1 312 ? -13.348 10.017 27.983 1.00 88.56 312 LYS A O 1
ATOM 2505 N N . LEU A 1 313 ? -14.401 9.082 26.221 1.00 86.75 313 LEU A N 1
ATOM 2506 C CA . LEU A 1 313 ? -14.906 7.903 26.943 1.00 86.75 313 LEU A CA 1
ATOM 2507 C C . LEU A 1 313 ? -13.799 7.110 27.630 1.00 86.75 313 LEU A C 1
ATOM 2509 O O . LEU A 1 313 ? -14.075 6.431 28.611 1.00 86.75 313 LEU A O 1
ATOM 2513 N N . ILE A 1 314 ? -12.570 7.176 27.115 1.00 89.75 314 ILE A N 1
ATOM 2514 C CA . ILE A 1 314 ? -11.394 6.454 27.617 1.00 89.75 314 ILE A CA 1
ATOM 2515 C C . ILE A 1 314 ? -10.335 7.386 28.223 1.00 89.75 314 ILE A C 1
ATOM 2517 O O . ILE A 1 314 ? -9.227 6.942 28.507 1.00 89.75 314 ILE A O 1
ATOM 2521 N N . GLY A 1 315 ? -10.665 8.666 28.430 1.00 88.00 315 GLY A N 1
ATOM 2522 C CA . GLY A 1 315 ? -9.773 9.641 29.061 1.00 88.00 315 GLY A CA 1
ATOM 2523 C C . GLY A 1 315 ? -8.679 10.206 28.151 1.00 88.00 315 GLY A C 1
ATOM 2524 O O . GLY A 1 315 ? -7.682 10.717 28.656 1.00 88.00 315 GLY A O 1
ATOM 2525 N N . PHE A 1 316 ? -8.829 10.135 26.824 1.00 90.69 316 PHE A N 1
ATOM 2526 C CA . PHE A 1 316 ? -7.896 10.809 25.919 1.00 90.69 316 PHE A CA 1
ATOM 2527 C C . PHE A 1 316 ? -8.003 12.334 26.064 1.00 90.69 316 PHE A C 1
ATOM 2529 O O . PHE A 1 316 ? -9.096 12.898 25.991 1.00 90.69 316 PHE A O 1
ATOM 2536 N N . ALA A 1 317 ? -6.856 12.997 26.221 1.00 88.69 317 ALA A N 1
ATOM 2537 C CA . ALA A 1 317 ? -6.748 14.450 26.265 1.00 88.69 317 ALA A CA 1
ATOM 2538 C C . ALA A 1 317 ? -5.924 14.948 25.059 1.00 88.69 317 ALA A C 1
ATOM 2540 O O . ALA A 1 317 ? -4.731 14.637 24.975 1.00 88.69 317 ALA A O 1
ATOM 2541 N N . PRO A 1 318 ? -6.522 15.704 24.119 1.00 88.75 318 PRO A N 1
ATOM 2542 C CA . PRO A 1 318 ? -5.801 16.231 22.966 1.00 88.75 318 PRO A CA 1
ATOM 2543 C C . PRO A 1 318 ? -4.757 17.273 23.393 1.00 88.75 318 PRO A C 1
ATOM 2545 O O . PRO A 1 318 ? -4.953 18.033 24.341 1.00 88.75 318 PRO A O 1
ATOM 2548 N N . SER A 1 319 ? -3.646 17.342 22.661 1.00 89.56 319 SER A N 1
ATOM 2549 C CA . SER A 1 319 ? -2.580 18.330 22.870 1.00 89.56 319 SER A CA 1
ATOM 2550 C C . SER A 1 319 ? -2.178 18.998 21.556 1.00 89.56 319 SER A C 1
ATOM 2552 O O . SER A 1 319 ? -2.466 18.483 20.480 1.00 89.56 319 SER A O 1
ATOM 2554 N N . LYS A 1 320 ? -1.424 20.107 21.612 1.00 85.06 320 LYS A N 1
ATOM 2555 C CA . LYS A 1 320 ? -0.887 20.751 20.395 1.00 85.06 320 LYS A CA 1
ATOM 2556 C C . LYS A 1 320 ? -0.019 19.803 19.551 1.00 85.06 320 LYS A C 1
ATOM 2558 O O . LYS A 1 320 ? -0.009 19.912 18.332 1.00 85.06 320 LYS A O 1
ATOM 2563 N N . LYS A 1 321 ? 0.708 18.875 20.190 1.00 81.75 321 LYS A N 1
ATOM 2564 C CA . LYS A 1 321 ? 1.568 17.889 19.505 1.00 81.75 321 LYS A CA 1
ATOM 2565 C C . LYS A 1 321 ? 0.783 16.682 18.981 1.00 81.75 321 LYS A C 1
ATOM 2567 O O . LYS A 1 321 ? 1.200 16.065 18.002 1.00 81.75 321 LYS A O 1
ATOM 2572 N N . GLN A 1 322 ? -0.330 16.352 19.633 1.00 84.62 322 GLN A N 1
ATOM 2573 C CA . GLN A 1 322 ? -1.203 15.235 19.291 1.00 84.62 322 GLN A CA 1
ATOM 2574 C C . GLN A 1 322 ? -2.671 15.678 19.424 1.00 84.62 322 GLN A C 1
ATOM 2576 O O . GLN A 1 322 ? -3.295 15.435 20.462 1.00 84.62 322 GLN A O 1
ATOM 2581 N N . PRO A 1 323 ? -3.217 16.362 18.402 1.00 87.06 323 PRO A N 1
ATOM 2582 C CA . PRO A 1 323 ? -4.598 16.842 18.434 1.00 87.06 323 PRO A CA 1
ATOM 2583 C C . PRO A 1 323 ? -5.613 15.699 18.304 1.00 87.06 323 PRO A C 1
ATOM 2585 O O . PRO A 1 323 ? -6.729 15.813 18.799 1.00 87.06 323 PRO A O 1
ATOM 2588 N N . PHE A 1 324 ? -5.210 14.581 17.691 1.00 89.69 324 PHE A N 1
ATOM 2589 C CA . PHE A 1 324 ? -6.064 13.427 17.424 1.00 89.69 324 PHE A CA 1
ATOM 2590 C C . PHE A 1 324 ? -5.476 12.127 17.996 1.00 89.69 324 PHE A C 1
ATOM 2592 O O . PHE A 1 324 ? -4.250 11.987 18.104 1.00 89.69 324 PHE A O 1
ATOM 2599 N N . PRO A 1 325 ? -6.331 11.161 18.371 1.00 88.06 325 PRO A N 1
ATOM 2600 C CA . PRO A 1 325 ? -5.901 9.880 18.919 1.00 88.06 325 PRO A CA 1
ATOM 2601 C C . PRO A 1 325 ? -5.117 9.043 17.898 1.00 88.06 325 PRO A C 1
ATOM 2603 O O . PRO A 1 325 ? -5.325 9.122 16.688 1.00 88.06 325 PRO A O 1
ATOM 2606 N N . GLY A 1 326 ? -4.226 8.190 18.404 1.00 86.81 326 GLY A N 1
ATOM 2607 C CA . GLY A 1 326 ? -3.648 7.107 17.607 1.00 86.81 326 GLY A CA 1
ATOM 2608 C C . GLY A 1 326 ? -4.622 5.933 17.459 1.00 86.81 326 GLY A C 1
ATOM 2609 O O . GLY A 1 326 ? -5.587 5.819 18.214 1.00 86.81 326 GLY A O 1
ATOM 2610 N N . VAL A 1 327 ? -4.321 5.007 16.544 1.00 87.56 327 VAL A N 1
ATOM 2611 C CA . VAL A 1 327 ? -5.187 3.848 16.247 1.00 87.56 327 VAL A CA 1
ATOM 2612 C C . VAL A 1 327 ? -5.504 2.989 17.481 1.00 87.56 327 VAL A C 1
ATOM 2614 O O . VAL A 1 327 ? -6.633 2.538 17.637 1.00 87.56 327 VAL A O 1
ATOM 2617 N N . LYS A 1 328 ? -4.552 2.836 18.413 1.00 87.69 328 LYS A N 1
ATOM 2618 C CA . LYS A 1 328 ? -4.755 2.100 19.673 1.00 87.69 328 LYS A CA 1
ATOM 2619 C C . LYS A 1 328 ? -5.845 2.724 20.546 1.00 87.69 328 LYS A C 1
ATOM 2621 O O . LYS A 1 328 ? -6.706 2.025 21.064 1.00 87.69 328 LYS A O 1
ATOM 2626 N N . VAL A 1 329 ? -5.797 4.048 20.693 1.00 89.94 329 VAL A N 1
ATOM 2627 C CA . VAL A 1 329 ? -6.759 4.827 21.485 1.00 89.94 329 VAL A CA 1
ATOM 2628 C C . VAL A 1 329 ? -8.139 4.750 20.826 1.00 89.94 329 VAL A C 1
ATOM 2630 O O . VAL A 1 329 ? -9.126 4.500 21.508 1.00 89.94 329 VAL A O 1
ATOM 2633 N N . LEU A 1 330 ? -8.206 4.869 19.496 1.00 90.44 330 LEU A N 1
ATOM 2634 C CA . LEU A 1 330 ? -9.455 4.697 18.747 1.00 90.44 330 LEU A CA 1
ATOM 2635 C C . LEU A 1 330 ? -10.067 3.303 18.926 1.00 90.44 330 LEU A C 1
ATOM 2637 O O . LEU A 1 330 ? -11.262 3.207 19.181 1.00 90.44 330 LEU A O 1
ATOM 2641 N N . ALA A 1 331 ? -9.262 2.240 18.849 1.00 88.94 331 ALA A N 1
ATOM 2642 C CA . ALA A 1 331 ? -9.742 0.870 19.017 1.00 88.94 331 ALA A CA 1
ATOM 2643 C C . ALA A 1 331 ? -10.398 0.654 20.389 1.00 88.94 331 ALA A C 1
ATOM 2645 O O . ALA A 1 331 ? -11.523 0.168 20.466 1.00 88.94 331 ALA A O 1
ATOM 2646 N N . THR A 1 332 ? -9.742 1.087 21.471 1.00 88.25 332 THR A N 1
ATOM 2647 C CA . THR A 1 332 ? -10.306 0.990 22.827 1.00 88.25 332 THR A CA 1
ATOM 2648 C C . THR A 1 332 ? -11.560 1.851 23.000 1.00 88.25 332 THR A C 1
ATOM 2650 O O . THR A 1 332 ? -12.480 1.473 23.722 1.00 88.25 332 THR A O 1
ATOM 2653 N N . ALA A 1 333 ? -11.616 3.015 22.352 1.00 89.38 333 ALA A N 1
ATOM 2654 C CA . ALA A 1 333 ? -12.779 3.888 22.426 1.00 89.38 333 ALA A CA 1
ATOM 2655 C C . ALA A 1 333 ? -13.998 3.296 21.698 1.00 89.38 333 ALA A C 1
ATOM 2657 O O . ALA A 1 333 ? -15.105 3.357 22.228 1.00 89.38 333 ALA A O 1
ATOM 2658 N N . ILE A 1 334 ? -13.794 2.685 20.525 1.00 87.12 334 ILE A N 1
ATOM 2659 C CA . ILE A 1 334 ? -14.856 2.016 19.757 1.00 87.12 334 ILE A CA 1
ATOM 2660 C C . ILE A 1 334 ? -15.415 0.814 20.515 1.00 87.12 334 ILE A C 1
ATOM 2662 O O . ILE A 1 334 ? -16.630 0.641 20.553 1.00 87.12 334 ILE A O 1
ATOM 2666 N N . ASP A 1 335 ? -14.560 0.045 21.186 1.00 85.38 335 ASP A N 1
ATOM 2667 C CA . ASP A 1 335 ? -15.004 -1.052 22.050 1.00 85.38 335 ASP A CA 1
ATOM 2668 C C . ASP A 1 335 ? -15.937 -0.544 23.169 1.00 85.38 335 ASP A C 1
ATOM 2670 O O . ASP A 1 335 ? -17.041 -1.055 23.357 1.00 85.38 335 ASP A O 1
ATOM 2674 N N . ARG A 1 336 ? -15.583 0.568 23.838 1.00 85.56 336 ARG A N 1
ATOM 2675 C CA . ARG A 1 336 ? -16.487 1.209 24.816 1.00 85.56 336 ARG A CA 1
ATOM 2676 C C . ARG A 1 336 ? -17.791 1.703 24.191 1.00 85.56 336 ARG A C 1
ATOM 2678 O O . ARG A 1 336 ? -18.844 1.542 24.806 1.00 85.56 336 ARG A O 1
ATOM 2685 N N . LEU A 1 337 ? -17.734 2.300 22.999 1.00 85.25 337 LEU A N 1
ATOM 2686 C CA . LEU A 1 337 ? -18.928 2.778 22.298 1.00 85.25 337 LEU A CA 1
ATOM 2687 C C . LEU A 1 337 ? -19.887 1.626 21.987 1.00 85.25 337 LEU A C 1
ATOM 2689 O O . LEU A 1 337 ? -21.090 1.780 22.181 1.00 85.25 337 LEU A O 1
ATOM 2693 N N . PHE A 1 338 ? -19.368 0.473 21.562 1.00 84.25 338 PHE A N 1
ATOM 2694 C CA . PHE A 1 338 ? -20.172 -0.713 21.281 1.00 84.25 338 PHE A CA 1
ATOM 2695 C C . PHE A 1 338 ? -20.978 -1.160 22.509 1.00 84.25 338 PHE A C 1
ATOM 2697 O O . PHE A 1 338 ? -22.199 -1.311 22.423 1.00 84.25 338 PHE A O 1
ATOM 2704 N N . PHE A 1 339 ? -20.338 -1.276 23.678 1.00 82.88 339 PHE A N 1
ATOM 2705 C CA . PHE A 1 339 ? -21.041 -1.630 24.918 1.00 82.88 339 PHE A CA 1
ATOM 2706 C C . PHE A 1 339 ? -22.081 -0.582 25.336 1.00 82.88 339 PHE A C 1
ATOM 2708 O O . PHE A 1 339 ? -23.170 -0.939 25.786 1.00 82.88 339 PHE A O 1
ATOM 2715 N N . MET A 1 340 ? -21.792 0.710 25.144 1.00 83.94 340 MET A N 1
ATOM 2716 C CA . MET A 1 340 ? -22.768 1.775 25.404 1.00 83.94 340 MET A CA 1
ATOM 2717 C C . MET A 1 340 ? -23.963 1.711 24.444 1.00 83.94 340 MET A C 1
ATOM 2719 O O . MET A 1 340 ? -25.101 1.883 24.877 1.00 83.94 340 MET A O 1
ATOM 2723 N N . LYS A 1 341 ? -23.724 1.421 23.159 1.00 82.81 341 LYS A N 1
ATOM 2724 C CA . LYS A 1 341 ? -24.767 1.280 22.133 1.00 82.81 341 LYS A CA 1
ATOM 2725 C C . LYS A 1 341 ? -25.704 0.116 22.447 1.00 82.81 341 LYS A C 1
ATOM 2727 O O . LYS A 1 341 ? -26.915 0.283 22.340 1.00 82.81 341 LYS A O 1
ATOM 2732 N N . LEU A 1 342 ? -25.178 -1.022 22.909 1.00 82.44 342 LEU A N 1
ATOM 2733 C CA . LEU A 1 342 ? -26.002 -2.148 23.368 1.00 82.44 342 LEU A CA 1
ATOM 2734 C C . LEU A 1 342 ? -26.922 -1.754 24.532 1.00 82.44 342 LEU A C 1
ATOM 2736 O O . LEU A 1 342 ? -28.108 -2.077 24.509 1.00 82.44 342 LEU A O 1
ATOM 2740 N N . GLY A 1 343 ? -26.404 -1.011 25.516 1.00 80.69 343 GLY A N 1
ATOM 2741 C CA . GLY A 1 343 ? -27.212 -0.495 26.625 1.00 80.69 343 GLY A CA 1
ATOM 2742 C C . GLY A 1 343 ? -28.291 0.495 26.172 1.00 80.69 343 GLY A C 1
ATOM 2743 O O . GLY A 1 343 ? -29.433 0.402 26.615 1.00 80.69 343 GLY A O 1
ATOM 2744 N N . PHE A 1 344 ? -27.948 1.403 25.254 1.00 77.56 344 PHE A N 1
ATOM 2745 C CA . PHE A 1 344 ? -28.867 2.404 24.704 1.00 77.56 344 PHE A CA 1
ATOM 2746 C C . PHE A 1 344 ? -29.987 1.785 23.855 1.00 77.56 344 PHE A C 1
ATOM 2748 O O . PHE A 1 344 ? -31.148 2.171 23.978 1.00 77.56 344 PHE A O 1
ATOM 2755 N N . LEU A 1 345 ? -29.672 0.801 23.010 1.00 76.44 345 LEU A N 1
ATOM 2756 C CA . LEU A 1 345 ? -30.681 0.078 22.230 1.00 76.44 345 LEU A CA 1
ATOM 2757 C C . LEU A 1 345 ? -31.571 -0.783 23.131 1.00 76.44 345 LEU A C 1
ATOM 2759 O O . LEU A 1 345 ? -32.780 -0.841 22.916 1.00 76.44 345 LEU A O 1
ATOM 2763 N N . GLY A 1 346 ? -30.992 -1.385 24.175 1.00 72.50 346 GLY A N 1
ATOM 2764 C CA . GLY A 1 346 ? -31.742 -2.094 25.207 1.00 72.50 346 GLY A CA 1
ATOM 2765 C C . GLY A 1 346 ? -32.759 -1.188 25.902 1.00 72.50 346 GLY A C 1
ATOM 2766 O O . GLY A 1 346 ? -33.931 -1.536 25.965 1.00 72.50 346 GLY A O 1
ATOM 2767 N N . SER A 1 347 ? -32.364 0.003 26.359 1.00 65.81 347 SER A N 1
ATOM 2768 C CA . SER A 1 347 ? -33.289 0.936 27.022 1.00 65.81 347 SER A CA 1
ATOM 2769 C C . SER A 1 347 ? -34.328 1.549 26.076 1.00 65.81 347 SER A C 1
ATOM 2771 O O . SER A 1 347 ? -35.468 1.765 26.483 1.00 65.81 347 SER A O 1
ATOM 2773 N N . SER A 1 348 ? -33.973 1.777 24.809 1.00 59.41 348 SER A N 1
ATOM 2774 C CA . SER A 1 348 ? -34.889 2.311 23.789 1.00 59.41 348 SER A CA 1
ATOM 2775 C C . SER A 1 348 ? -35.955 1.294 23.359 1.00 59.41 348 SER A C 1
ATOM 2777 O O . SER A 1 348 ? -37.060 1.685 22.997 1.00 59.41 348 SER A O 1
ATOM 2779 N N . GLY A 1 349 ? -35.650 -0.009 23.429 1.00 51.47 349 GLY A N 1
ATOM 2780 C CA . GLY A 1 349 ? -36.593 -1.094 23.131 1.00 51.47 349 GLY A CA 1
ATOM 2781 C C . GLY A 1 349 ? -37.617 -1.381 24.236 1.00 51.47 349 GLY A C 1
ATOM 2782 O O . GLY A 1 349 ? -38.663 -1.953 23.951 1.00 51.47 349 GLY A O 1
ATOM 2783 N N . PHE A 1 350 ? -37.356 -0.959 25.478 1.00 43.56 350 PHE A N 1
ATOM 2784 C CA . PHE A 1 350 ? -38.285 -1.097 26.612 1.00 43.56 350 PHE A CA 1
ATOM 2785 C C . PHE A 1 350 ? -39.138 0.159 26.873 1.00 43.56 350 PHE A C 1
ATOM 2787 O O . PHE A 1 350 ? -40.008 0.135 27.737 1.00 43.56 350 PHE A O 1
ATOM 2794 N N . GLY A 1 351 ? -38.908 1.257 26.144 1.00 39.97 351 GLY A N 1
ATOM 2795 C CA . GLY A 1 351 ? -39.639 2.524 26.305 1.00 39.97 351 GLY A CA 1
ATOM 2796 C C . GLY A 1 351 ? -40.880 2.683 25.417 1.00 39.97 351 GLY A C 1
ATOM 2797 O O . GLY A 1 351 ? -41.462 3.764 25.389 1.00 39.97 351 GLY A O 1
ATOM 2798 N N . GLY A 1 352 ? -41.257 1.644 24.668 1.00 41.94 352 GLY A N 1
ATOM 2799 C CA . GLY A 1 352 ? -42.396 1.640 23.748 1.00 41.94 352 GLY A CA 1
ATOM 2800 C C . GLY A 1 352 ? -43.352 0.488 24.035 1.00 41.94 352 GLY A C 1
ATOM 2801 O O . GLY A 1 352 ? -43.444 -0.444 23.240 1.00 41.94 352 GLY A O 1
ATOM 2802 N N . SER A 1 353 ? -44.042 0.551 25.170 1.00 33.53 353 SER A N 1
ATOM 2803 C CA . SER A 1 353 ? -45.220 -0.268 25.478 1.00 33.53 353 SER A CA 1
ATOM 2804 C C . SER A 1 353 ? -46.147 0.492 26.405 1.00 33.53 353 SER A C 1
ATOM 2806 O O . SER A 1 353 ? -45.620 0.980 27.432 1.00 33.53 353 SER A O 1
#

Nearest PDB structures (foldseek):
  4dm0-assembly1_A-2  TM=7.226E-01  e=3.257E-21  Escherichia coli
  3ecp-assembly1_A-2  TM=7.319E-01  e=3.895E-20  Escherichia coli
  1mm8-assembly1_A-2  TM=7.262E-01  e=9.947E-20  Escherichia coli
  1mus-assembly1_A-2  TM=7.172E-01  e=2.275E-19  Escherichia coli
  1b7e-assembly1_A-2  TM=7.603E-01  e=1.223E-16  Escherichia coli

Mean predicted aligned error: 6.26 Å

Solvent-accessible surface area (backbone atoms only — not comparable to full-atom values): 19870 Å² total; per-residue (Å²): 101,51,45,54,4,57,74,55,89,90,46,65,39,72,48,77,48,76,38,72,42,58,52,96,91,58,40,51,75,45,74,66,39,76,48,76,34,19,50,92,32,64,43,54,69,62,92,91,62,55,84,77,49,55,59,56,57,44,48,51,35,48,33,65,52,45,77,75,42,101,53,78,46,69,52,73,39,52,59,90,55,60,42,74,66,63,79,67,51,90,65,44,98,47,52,37,44,36,29,28,48,77,69,77,44,49,34,31,34,65,90,79,67,50,71,42,35,53,89,68,41,68,87,81,33,49,78,63,51,72,51,76,48,63,38,77,55,95,94,40,69,32,38,35,34,25,42,33,29,38,44,49,31,27,46,48,51,61,92,92,48,62,47,92,80,58,36,51,75,77,32,24,38,38,37,38,34,48,78,43,30,29,34,80,86,81,64,46,81,67,60,47,84,93,73,45,55,72,44,38,31,41,24,52,58,72,60,91,46,59,68,39,46,50,47,57,54,54,58,57,44,51,53,61,53,59,57,50,47,51,36,32,34,27,91,45,50,65,37,59,84,74,64,87,55,58,44,49,68,60,44,50,53,48,53,53,52,48,48,56,56,32,43,51,52,49,20,55,60,34,44,48,71,75,46,32,77,44,53,25,73,81,79,39,55,74,69,55,49,52,51,40,22,65,76,54,75,43,88,62,58,18,38,46,43,46,49,53,35,39,29,44,76,70,70,60,75,70,41,97,92,43,69,64,79,54,62,41,54,48,48,58,18,52,55,54,47,52,60,51,48,55,53,51,53,53,55,59,67,71,72,75,124